Protein AF-A0A6D2IF17-F1 (afdb_monomer)

Organism: NCBI:txid1685480

Foldseek 3Di:
DKDQAPVRVLLVVLLVLLVVLFDWDWDDDDPFKIKIDGPDPPWPFIWIWGHDPPGRMIDTPDGDHDTPDDNVSRPPSVVSVALSNLVVVLCVVCVPPDDPDPPDDDDDDDDDDAFFKQKPPRGTNGDVQVDPALVSLLVVLVSSCVRDPAACSTEIETCPDPSNVVSCVVRHVNHHYHYDPVNVVVVVCVVVVVVPD

Secondary structure (DSSP, 8-state):
-EESSHHHHHHHHHHHHHHTT--EEEEEEETTEEEEEES-TT---EEEEEE-TTSS-EEEEEEE----S-TGGG--GGGG--HHHHHHHHHHHHTT------S------------EEEETTTEEEE---SS-SHHHHHHHHHHHHTTS---TT-EEEE---HHHHHHHHHH-SSSEEEE-HHHHHHHHHHHHHTT--

Solvent-accessible surface area (backbone atoms only — not comparable to full-atom values): 11448 Å² total; per-residue (Å²): 106,79,27,76,32,68,65,57,48,52,35,55,50,25,40,53,26,51,79,66,51,28,35,66,45,80,43,83,78,50,100,52,34,47,30,40,31,43,68,44,87,88,29,78,24,30,38,34,32,34,43,50,76,95,52,62,30,33,34,58,78,44,77,41,85,66,75,80,62,59,68,74,76,19,52,71,21,67,82,42,68,36,28,70,24,48,53,50,51,50,42,78,73,43,76,83,61,76,70,86,74,79,90,80,76,85,91,77,77,98,73,88,82,83,77,47,36,30,35,94,82,82,28,66,28,73,65,90,62,97,51,101,41,48,69,52,34,34,54,50,38,59,60,41,43,80,77,47,72,68,33,72,89,42,44,48,18,27,83,70,50,68,39,51,49,56,22,36,63,75,58,32,76,59,32,46,78,42,76,33,63,70,52,52,50,52,54,50,48,58,62,61,58,70,73,77,118

pLDDT: mean 74.12, std 18.83, range [26.17, 96.19]

Radius of gyration: 20.05 Å; Cα contacts (8 Å, |Δi|>4): 287; chains: 1; bounding box: 56×54×45 Å

InterPro domains:
  IPR004332 Transposase, MuDR, plant [PF03108] (3-59)

Sequence (197 aa):
MLFKHKQHFKTTLAIYALKNLFRFRYHKHAHNYTVARCISRKCDWRIMVKQVCESQTYEVKKAHLKHICEVDVRGSYTKHATSKAIAAMLRSKYESCVRPRSKDLPAVGLKNLQSRMQTNKGVHVSSEVDSENDESWLWFFEKLVDVISDGADFTLVSDMAPSIASAKEVHYLLTHHGSCLLHIQRHVNQKFTKRRQ

Structure (mmCIF, N/CA/C/O backbone):
data_AF-A0A6D2IF17-F1
#
_entry.id   AF-A0A6D2IF17-F1
#
loop_
_atom_site.group_PDB
_atom_site.id
_atom_site.type_symbol
_atom_site.label_atom_id
_atom_site.label_alt_id
_atom_site.label_comp_id
_atom_site.label_asym_id
_atom_site.label_entity_id
_atom_site.label_seq_id
_atom_site.pdbx_PDB_ins_code
_atom_site.Cartn_x
_atom_site.Cartn_y
_atom_site.Cartn_z
_atom_site.occupancy
_atom_site.B_iso_or_equiv
_atom_site.auth_seq_id
_atom_site.auth_comp_id
_atom_site.auth_asym_id
_atom_site.auth_atom_id
_atom_site.pdbx_PDB_model_num
ATOM 1 N N . MET A 1 1 ? -5.962 -4.655 20.325 1.00 86.94 1 MET A N 1
ATOM 2 C CA . MET A 1 1 ? -4.900 -4.120 19.435 1.00 86.94 1 MET A CA 1
ATOM 3 C C . MET A 1 1 ? -5.123 -2.626 19.232 1.00 86.94 1 MET A C 1
ATOM 5 O O . MET A 1 1 ? -6.253 -2.238 18.940 1.00 86.94 1 MET A O 1
ATOM 9 N N . LEU A 1 2 ? -4.074 -1.813 19.399 1.00 91.12 2 LEU A N 1
ATOM 10 C CA . LEU A 1 2 ? -4.112 -0.348 19.301 1.00 91.12 2 LEU A CA 1
ATOM 11 C C . LEU A 1 2 ? -3.239 0.151 18.144 1.00 91.12 2 LEU A C 1
ATOM 13 O O . LEU A 1 2 ? -2.170 -0.392 17.880 1.00 91.12 2 LEU A O 1
ATOM 17 N N . PHE A 1 3 ? -3.677 1.221 17.489 1.00 91.38 3 PHE A N 1
ATOM 18 C CA . PHE A 1 3 ? -2.950 1.909 16.429 1.00 91.38 3 PHE A CA 1
ATOM 19 C C . PHE A 1 3 ? -2.793 3.380 16.795 1.00 91.38 3 PHE A C 1
ATOM 21 O O . PHE A 1 3 ? -3.793 4.071 16.961 1.00 91.38 3 PHE A O 1
ATOM 28 N N . LYS A 1 4 ? -1.552 3.877 16.859 1.00 88.19 4 LYS A N 1
ATOM 29 C CA . LYS A 1 4 ? -1.255 5.271 17.244 1.00 88.19 4 LYS A CA 1
ATOM 30 C C . LYS A 1 4 ? -1.910 6.317 16.337 1.00 88.19 4 LYS A C 1
ATOM 32 O O . LYS A 1 4 ? -2.304 7.370 16.813 1.00 88.19 4 LYS A O 1
ATOM 37 N N . HIS A 1 5 ? -2.028 6.017 15.040 1.00 89.25 5 HIS A N 1
ATOM 38 C CA . HIS A 1 5 ? -2.612 6.922 14.051 1.00 89.25 5 HIS A CA 1
ATOM 39 C C . HIS A 1 5 ? -3.473 6.163 13.044 1.00 89.25 5 HIS A C 1
ATOM 41 O O . HIS A 1 5 ? -3.165 5.028 12.660 1.00 89.25 5 HIS A O 1
ATOM 47 N N . LYS A 1 6 ? -4.487 6.847 12.501 1.00 86.62 6 LYS A N 1
ATOM 48 C CA . LYS A 1 6 ? -5.346 6.330 11.421 1.00 86.62 6 LYS A CA 1
ATOM 49 C C . LYS A 1 6 ? -4.545 5.815 10.226 1.00 86.62 6 LYS A C 1
ATOM 51 O O . LYS A 1 6 ? -4.916 4.814 9.618 1.00 86.62 6 LYS A O 1
ATOM 56 N N . GLN A 1 7 ? -3.457 6.503 9.878 1.00 87.12 7 GLN A N 1
ATOM 57 C CA . GLN A 1 7 ? -2.624 6.124 8.740 1.00 87.12 7 GLN A CA 1
ATOM 58 C C . GLN A 1 7 ? -1.873 4.814 8.986 1.00 87.12 7 GLN A C 1
ATOM 60 O O . GLN A 1 7 ? -1.791 4.005 8.068 1.00 87.12 7 GLN A O 1
ATOM 65 N N 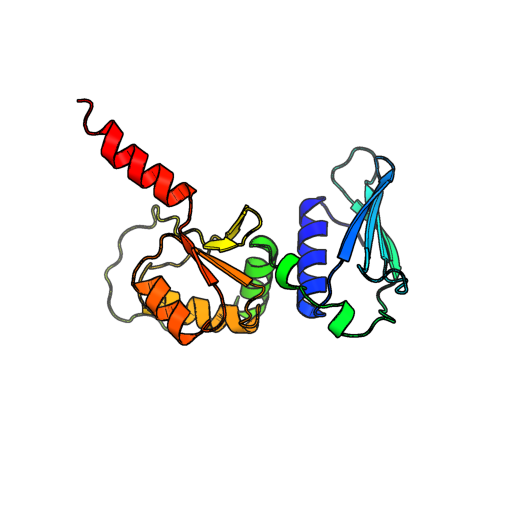. HIS A 1 8 ? -1.379 4.583 10.207 1.00 89.19 8 HIS A N 1
ATOM 66 C CA . HIS A 1 8 ? -0.722 3.326 10.566 1.00 89.19 8 HIS A CA 1
ATOM 67 C C . HIS A 1 8 ? -1.698 2.156 10.398 1.00 89.19 8 HIS A C 1
ATOM 69 O O . HIS A 1 8 ? -1.406 1.226 9.656 1.00 89.19 8 HIS A O 1
ATOM 75 N N . PHE A 1 9 ? -2.914 2.283 10.944 1.00 91.38 9 PHE A N 1
ATOM 76 C CA . PHE A 1 9 ? -3.987 1.304 10.742 1.00 91.38 9 PHE A CA 1
ATOM 77 C C . PHE A 1 9 ? -4.273 1.030 9.257 1.00 91.38 9 PHE A C 1
ATOM 79 O O . PHE A 1 9 ? -4.337 -0.125 8.840 1.00 91.38 9 PHE A O 1
ATOM 86 N N . LYS A 1 10 ? -4.420 2.084 8.443 1.00 91.44 10 LYS A N 1
ATOM 87 C CA . LYS A 1 10 ? -4.673 1.941 7.001 1.00 91.44 10 LYS A CA 1
ATOM 88 C C . LYS A 1 10 ? -3.545 1.201 6.283 1.00 91.44 10 LYS A C 1
ATOM 90 O O . LYS A 1 10 ? -3.831 0.312 5.488 1.00 91.44 10 LYS A O 1
ATOM 95 N N . THR A 1 11 ? -2.289 1.546 6.565 1.00 88.94 11 THR A N 1
ATOM 96 C CA . THR A 1 11 ? -1.123 0.893 5.957 1.00 88.94 11 THR A CA 1
ATOM 97 C C . THR A 1 11 ? -1.028 -0.572 6.386 1.00 88.94 11 THR A C 1
ATOM 99 O O . THR A 1 11 ? -0.898 -1.436 5.527 1.00 88.94 11 THR A O 1
ATOM 102 N N . THR A 1 12 ? -1.162 -0.878 7.682 1.00 91.88 12 THR A N 1
ATOM 103 C CA . THR A 1 12 ? -1.141 -2.262 8.185 1.00 91.88 12 THR A CA 1
ATOM 104 C C . THR A 1 12 ? -2.241 -3.102 7.545 1.00 91.88 12 THR A C 1
ATOM 106 O O . THR A 1 12 ? -1.996 -4.232 7.129 1.00 91.88 12 THR A O 1
ATOM 109 N N . LEU A 1 13 ? -3.447 -2.542 7.412 1.00 93.75 13 LEU A N 1
ATOM 110 C CA . LEU A 1 13 ? -4.558 -3.261 6.806 1.00 93.75 13 LEU A CA 1
ATOM 111 C C . LEU A 1 13 ? -4.365 -3.484 5.300 1.00 93.75 13 LEU A C 1
ATOM 113 O O . LEU A 1 13 ? -4.717 -4.545 4.792 1.00 93.75 13 LEU A O 1
ATOM 117 N N . ALA A 1 14 ? -3.784 -2.511 4.595 1.00 90.94 14 ALA A N 1
ATOM 118 C CA . ALA A 1 14 ? -3.415 -2.660 3.193 1.00 90.94 14 ALA A CA 1
ATOM 119 C C . ALA A 1 14 ? -2.373 -3.774 2.999 1.00 90.94 14 ALA A C 1
ATOM 121 O O . ALA A 1 14 ? -2.574 -4.638 2.154 1.00 90.94 14 ALA A O 1
ATOM 122 N N . ILE A 1 15 ? -1.321 -3.818 3.826 1.00 88.06 15 ILE A N 1
ATOM 123 C CA . ILE A 1 15 ? -0.310 -4.892 3.800 1.00 88.06 15 ILE A CA 1
ATOM 124 C C . ILE A 1 15 ? -0.960 -6.255 4.046 1.00 88.06 15 ILE A C 1
ATOM 126 O O . ILE A 1 15 ? -0.684 -7.208 3.324 1.00 88.06 15 ILE A O 1
ATOM 130 N N . TYR A 1 16 ? -1.841 -6.354 5.043 1.00 91.25 16 TYR A N 1
ATOM 131 C CA . TYR A 1 16 ? -2.561 -7.594 5.327 1.00 91.25 16 TYR A CA 1
ATOM 132 C C . TYR A 1 16 ? -3.392 -8.055 4.121 1.00 91.25 16 TYR A C 1
ATOM 134 O O . TYR A 1 16 ? -3.368 -9.233 3.773 1.00 91.25 16 TYR A O 1
ATOM 142 N N . ALA A 1 17 ? -4.079 -7.128 3.454 1.00 90.62 17 ALA A N 1
ATOM 143 C CA . ALA A 1 17 ? -4.879 -7.422 2.272 1.00 90.62 17 ALA A CA 1
ATOM 144 C C . ALA A 1 17 ? -4.036 -7.840 1.057 1.00 90.62 17 ALA A C 1
ATOM 146 O O . ALA A 1 17 ? -4.430 -8.759 0.347 1.00 90.62 17 ALA A O 1
ATOM 147 N N . LEU A 1 18 ? -2.863 -7.227 0.857 1.00 85.00 18 LEU A N 1
ATOM 148 C CA . LEU A 1 18 ? -1.898 -7.635 -0.170 1.00 85.00 18 LEU A CA 1
ATOM 149 C C . LEU A 1 18 ? -1.370 -9.050 0.099 1.00 85.00 18 LEU A C 1
ATOM 151 O O . LEU A 1 18 ? -1.440 -9.897 -0.779 1.00 85.00 18 LEU A O 1
ATOM 155 N N . LYS A 1 19 ? -0.937 -9.345 1.332 1.00 84.62 19 LYS A N 1
ATOM 156 C CA . LYS A 1 19 ? -0.412 -10.671 1.714 1.00 84.62 19 LYS A CA 1
ATOM 157 C C . LYS A 1 19 ? -1.430 -11.805 1.579 1.00 84.62 19 LYS A C 1
ATOM 159 O O . LYS A 1 19 ? -1.044 -12.946 1.377 1.00 84.62 19 LYS A O 1
ATOM 164 N N . ASN A 1 20 ? -2.716 -11.497 1.722 1.00 86.62 20 ASN A N 1
ATOM 165 C CA . ASN A 1 20 ? -3.804 -12.476 1.640 1.00 86.62 20 ASN A CA 1
ATOM 166 C C . ASN A 1 20 ? -4.614 -12.344 0.336 1.00 86.62 20 ASN A C 1
ATOM 168 O O . ASN A 1 20 ? -5.696 -12.929 0.224 1.00 86.62 20 ASN A O 1
ATOM 172 N N . LEU A 1 21 ? -4.097 -11.560 -0.620 1.00 85.50 21 LEU A N 1
ATOM 173 C CA . LEU A 1 21 ? -4.615 -11.381 -1.975 1.00 85.50 21 LEU A CA 1
ATOM 174 C C . LEU A 1 21 ? -6.122 -11.098 -1.996 1.00 85.50 21 LEU A C 1
ATOM 176 O O . LEU A 1 21 ? -6.898 -11.802 -2.640 1.00 85.50 21 LEU A O 1
ATOM 180 N N . PHE A 1 22 ? -6.561 -10.084 -1.245 1.00 88.44 22 PHE A N 1
ATOM 181 C CA . PHE A 1 22 ? -7.967 -9.692 -1.238 1.00 88.44 22 PHE A CA 1
ATOM 182 C C . PHE A 1 22 ? -8.207 -8.193 -1.249 1.00 88.44 22 PHE A C 1
ATOM 184 O O . PHE A 1 22 ? -7.388 -7.377 -0.827 1.00 88.44 22 PHE A O 1
ATOM 191 N N . ARG A 1 23 ? -9.410 -7.822 -1.691 1.00 88.31 23 ARG A N 1
ATOM 192 C CA . ARG A 1 23 ? -9.887 -6.442 -1.699 1.00 88.31 23 ARG A CA 1
ATOM 193 C C . ARG A 1 23 ? -10.941 -6.182 -0.622 1.00 88.31 23 ARG A C 1
ATOM 195 O O . ARG A 1 23 ? -11.829 -6.987 -0.348 1.00 88.31 23 ARG A O 1
ATOM 202 N N . PHE A 1 24 ? -10.887 -4.981 -0.055 1.00 92.50 24 PHE A N 1
ATOM 203 C CA . PHE A 1 24 ? -11.840 -4.484 0.933 1.00 92.50 24 PHE A CA 1
ATOM 204 C C . PHE A 1 24 ? -12.170 -3.015 0.651 1.00 92.50 24 PHE A C 1
ATOM 206 O O . PHE A 1 24 ? -11.479 -2.335 -0.112 1.00 92.50 24 PHE A O 1
ATOM 213 N N . ARG A 1 25 ? -13.239 -2.517 1.271 1.00 92.56 25 ARG A N 1
ATOM 214 C CA . ARG A 1 25 ? -13.639 -1.106 1.234 1.00 92.56 25 ARG A CA 1
ATOM 215 C C . ARG A 1 25 ? -13.913 -0.579 2.633 1.00 92.56 25 ARG A C 1
ATOM 217 O O . ARG A 1 25 ? -14.399 -1.312 3.496 1.00 92.56 25 ARG A O 1
ATOM 224 N N . TYR A 1 26 ? -13.623 0.702 2.832 1.00 92.88 26 TYR A N 1
ATOM 225 C CA . TYR A 1 26 ? -13.996 1.401 4.053 1.00 92.88 26 TYR A CA 1
ATOM 226 C C . TYR A 1 26 ? -15.447 1.878 3.973 1.00 92.88 26 TYR A C 1
ATOM 228 O O . TYR A 1 26 ? -15.875 2.427 2.962 1.00 92.88 26 TYR A O 1
ATOM 236 N N . HIS A 1 27 ? -16.172 1.698 5.069 1.00 87.81 27 HIS A N 1
ATOM 237 C CA . HIS A 1 27 ? -17.486 2.264 5.334 1.00 87.81 27 HIS A CA 1
ATOM 238 C C . HIS A 1 27 ? -17.376 3.174 6.555 1.00 87.81 27 HIS A C 1
ATOM 240 O O . HIS A 1 27 ? -16.791 2.788 7.575 1.00 87.81 27 HIS A O 1
ATOM 246 N N . LYS A 1 28 ? -17.942 4.378 6.457 1.00 76.88 28 LYS A N 1
ATOM 247 C CA . LYS A 1 28 ? -18.174 5.224 7.629 1.00 76.88 28 LYS A CA 1
ATOM 248 C C . LYS A 1 28 ? -19.438 4.717 8.312 1.00 76.88 28 LYS A C 1
ATOM 250 O O . LYS A 1 28 ? -20.460 4.572 7.655 1.00 76.88 28 LYS A O 1
ATOM 255 N N . HIS A 1 29 ? -19.340 4.401 9.599 1.00 72.19 29 HIS A N 1
ATOM 256 C CA . HIS A 1 29 ? -20.496 3.976 10.391 1.00 72.19 29 HIS A CA 1
ATOM 257 C C . HIS A 1 29 ? -20.971 5.110 11.305 1.00 72.19 29 HIS A C 1
ATOM 259 O O . HIS A 1 29 ? -22.147 5.432 11.319 1.00 72.19 29 HIS A O 1
ATOM 265 N N . ALA A 1 30 ? -20.040 5.736 12.030 1.00 78.56 30 ALA A N 1
ATOM 266 C CA . ALA A 1 30 ? -20.245 6.921 12.865 1.00 78.56 30 ALA A CA 1
ATOM 267 C C . ALA A 1 30 ? -18.934 7.732 12.916 1.00 78.56 30 ALA A C 1
ATOM 269 O O . ALA A 1 30 ? -17.901 7.244 12.447 1.00 78.56 30 ALA A O 1
ATOM 270 N N . HIS A 1 31 ? -18.954 8.952 13.467 1.00 75.75 31 HIS A N 1
ATOM 271 C CA . HIS A 1 31 ? -17.826 9.901 13.413 1.00 75.75 31 HIS A CA 1
ATOM 272 C C . HIS A 1 31 ? -16.501 9.337 13.969 1.00 75.75 31 HIS A C 1
ATOM 274 O O . HIS A 1 31 ? -15.436 9.638 13.436 1.00 75.75 31 HIS A O 1
ATOM 280 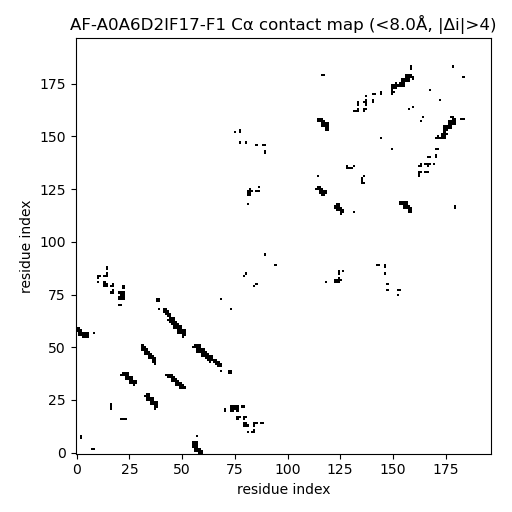N N . ASN A 1 32 ? -16.566 8.443 14.957 1.00 87.81 32 ASN A N 1
ATOM 281 C CA . ASN A 1 32 ? -15.423 7.792 15.601 1.00 87.81 32 ASN A CA 1
ATOM 282 C C . ASN A 1 32 ? -15.220 6.322 15.185 1.00 87.81 32 ASN A C 1
ATOM 284 O O . ASN A 1 32 ? -14.296 5.681 15.678 1.00 87.81 32 ASN A O 1
ATOM 288 N N . TYR A 1 33 ? -16.033 5.769 14.277 1.00 90.56 33 TYR A N 1
ATOM 289 C CA . TYR A 1 33 ? -15.896 4.381 13.822 1.00 90.56 33 TYR A CA 1
ATOM 290 C C . TYR A 1 33 ? -15.485 4.299 12.357 1.00 90.56 33 TYR A C 1
ATOM 292 O O . TYR A 1 33 ? -16.144 4.825 11.459 1.00 90.56 33 TYR A O 1
ATOM 300 N N . THR A 1 34 ? -14.425 3.537 12.098 1.00 91.88 34 THR A N 1
ATOM 301 C CA . THR A 1 34 ? -14.042 3.129 10.745 1.00 91.88 34 THR A CA 1
ATOM 302 C C . THR A 1 34 ? -14.247 1.628 10.606 1.00 91.88 34 THR A C 1
ATOM 304 O O . THR A 1 34 ? -13.751 0.842 11.412 1.00 91.88 34 THR A O 1
ATOM 307 N N . VAL A 1 35 ? -14.982 1.223 9.572 1.00 94.00 35 VAL A N 1
ATOM 308 C CA . VAL A 1 35 ? -15.256 -0.188 9.297 1.00 94.00 35 VAL A CA 1
ATOM 309 C C . VAL A 1 35 ? -14.645 -0.558 7.953 1.00 94.00 35 VAL A C 1
ATOM 311 O O . VAL A 1 35 ? -14.944 0.077 6.949 1.00 94.00 35 VAL A O 1
ATOM 314 N N . ALA A 1 36 ? -13.819 -1.595 7.911 1.00 95.56 36 ALA A N 1
ATOM 315 C CA . ALA A 1 36 ? -13.399 -2.243 6.675 1.00 95.56 36 ALA A CA 1
ATOM 316 C C . ALA A 1 36 ? -14.253 -3.495 6.451 1.00 95.56 36 ALA A C 1
ATOM 318 O O . ALA A 1 36 ? -14.479 -4.255 7.391 1.00 95.56 36 ALA A O 1
ATOM 319 N N . ARG A 1 37 ? -14.746 -3.699 5.226 1.00 94.94 37 ARG A N 1
ATOM 320 C CA . ARG A 1 37 ? -15.519 -4.886 4.819 1.00 94.94 37 ARG A CA 1
ATOM 321 C C . ARG A 1 37 ? -14.988 -5.446 3.510 1.00 94.94 37 ARG A C 1
ATOM 323 O O . ARG A 1 37 ? -14.536 -4.667 2.665 1.00 94.94 37 ARG A O 1
ATOM 330 N N . CYS A 1 38 ? -15.109 -6.759 3.325 1.00 93.38 38 CYS A N 1
ATOM 331 C CA . CYS A 1 38 ? -14.853 -7.395 2.036 1.00 93.38 38 CYS A CA 1
ATOM 332 C C . CYS A 1 38 ? -15.710 -6.742 0.938 1.00 93.38 38 CYS A C 1
ATOM 334 O O . CYS A 1 38 ? -16.763 -6.146 1.202 1.00 93.38 38 CYS A O 1
ATOM 336 N N . ILE A 1 39 ? -15.233 -6.805 -0.305 1.00 91.00 39 ILE A N 1
ATOM 337 C CA . ILE A 1 39 ? -16.007 -6.323 -1.449 1.00 91.00 39 ILE A CA 1
ATOM 338 C C . ILE A 1 39 ? -17.207 -7.232 -1.755 1.00 91.00 39 ILE A C 1
ATOM 340 O O . ILE A 1 39 ? -18.260 -6.722 -2.143 1.00 91.00 39 ILE A O 1
ATOM 344 N N . SER A 1 40 ? -17.075 -8.543 -1.518 1.00 90.50 40 SER A N 1
ATOM 345 C CA . SER A 1 40 ? -18.163 -9.509 -1.672 1.00 90.50 40 SER A CA 1
ATOM 346 C C . SER A 1 40 ? -19.256 -9.256 -0.640 1.00 90.50 40 SER A C 1
ATOM 348 O O . SER A 1 40 ? -18.995 -9.236 0.561 1.00 90.50 40 SER A O 1
ATOM 350 N N . ARG A 1 41 ? -20.502 -9.106 -1.102 1.00 88.00 41 ARG A N 1
ATOM 351 C CA . ARG A 1 41 ? -21.669 -8.938 -0.218 1.00 88.00 41 ARG A CA 1
ATOM 352 C C . ARG A 1 41 ? -22.000 -10.205 0.569 1.00 88.00 41 ARG A C 1
ATOM 354 O O . ARG A 1 41 ? -22.593 -10.102 1.633 1.00 88.00 41 ARG A O 1
ATOM 361 N N . LYS A 1 42 ? -21.607 -11.369 0.045 1.00 89.88 42 LYS A N 1
ATOM 362 C CA . LYS A 1 42 ? -21.803 -12.670 0.690 1.00 89.88 42 LYS A CA 1
ATOM 363 C C . LYS A 1 42 ? -20.708 -12.991 1.709 1.00 89.88 42 LYS A C 1
ATOM 365 O O . LYS A 1 42 ? -20.786 -14.030 2.335 1.00 89.88 42 LYS A O 1
ATOM 370 N N . CYS A 1 43 ? -19.685 -12.144 1.858 1.00 92.25 43 CYS A N 1
ATOM 371 C CA . CYS A 1 43 ? -18.597 -12.360 2.807 1.00 92.25 43 CYS A CA 1
ATOM 372 C C . CYS A 1 43 ? -18.774 -11.482 4.048 1.00 92.25 43 CYS A C 1
ATOM 374 O O . CYS A 1 43 ? -18.977 -10.271 3.950 1.00 92.25 43 CYS A O 1
ATOM 376 N N . ASP A 1 44 ? -18.644 -12.093 5.220 1.00 93.44 44 ASP A N 1
ATOM 377 C CA . ASP A 1 44 ? -18.792 -11.454 6.526 1.00 93.44 44 ASP A CA 1
ATOM 378 C C . ASP A 1 44 ? -17.474 -10.884 7.087 1.00 93.44 44 ASP A C 1
ATOM 380 O O . ASP A 1 44 ? -17.478 -10.273 8.161 1.00 93.44 44 ASP A O 1
ATOM 384 N N . TRP A 1 45 ? -16.363 -11.019 6.349 1.00 95.38 45 TRP A N 1
ATOM 385 C CA . TRP A 1 45 ? -15.072 -10.445 6.726 1.00 95.38 45 TRP A CA 1
ATOM 386 C C . TRP A 1 45 ? -15.213 -8.947 7.006 1.00 95.38 45 TRP A C 1
ATOM 388 O O . TRP A 1 45 ? -15.705 -8.159 6.178 1.00 95.38 45 TRP A O 1
ATOM 398 N N . ARG A 1 46 ? -14.780 -8.542 8.201 1.00 95.31 46 ARG A N 1
ATOM 399 C CA . ARG A 1 46 ? -14.987 -7.192 8.721 1.00 95.31 46 ARG A CA 1
ATOM 400 C C . ARG A 1 46 ? -13.980 -6.856 9.805 1.00 95.31 46 ARG A C 1
ATOM 402 O O . ARG A 1 46 ? -13.810 -7.609 10.756 1.00 95.31 46 ARG A O 1
ATOM 409 N N . ILE A 1 47 ? -13.439 -5.646 9.752 1.00 96.19 47 ILE A N 1
ATOM 410 C CA . ILE A 1 47 ? -12.697 -5.051 10.866 1.00 96.19 47 ILE A CA 1
ATOM 411 C C . ILE A 1 47 ? -13.372 -3.742 11.257 1.00 96.19 47 ILE A C 1
ATOM 413 O O . ILE A 1 47 ? -13.642 -2.891 10.411 1.00 96.19 47 ILE A O 1
ATOM 417 N N . MET A 1 48 ? -13.662 -3.581 12.543 1.00 94.81 48 MET A N 1
ATOM 418 C CA . MET A 1 48 ? -14.192 -2.359 13.129 1.00 94.81 48 MET A CA 1
ATOM 419 C C . MET A 1 48 ? -13.152 -1.773 14.073 1.00 94.81 48 MET A C 1
ATOM 421 O O . MET A 1 48 ? -12.763 -2.416 15.049 1.00 94.81 48 MET A O 1
ATOM 425 N N . VAL A 1 49 ? -12.760 -0.533 13.801 1.00 94.56 49 VAL A N 1
ATOM 426 C CA . VAL A 1 49 ? -11.927 0.260 14.701 1.00 94.56 49 VAL A CA 1
ATOM 427 C C . VAL A 1 49 ? -12.693 1.473 15.208 1.00 94.56 49 VAL A C 1
ATOM 429 O O . VAL A 1 49 ? -13.447 2.097 14.455 1.00 94.56 49 VAL A O 1
ATOM 432 N N . LYS A 1 50 ? -12.480 1.802 16.479 1.00 92.75 50 LYS A N 1
ATOM 433 C CA . LYS A 1 50 ? -13.006 2.992 17.144 1.00 92.75 50 LYS A CA 1
ATOM 434 C C . LYS A 1 50 ? -11.849 3.936 17.462 1.00 92.75 50 LYS A C 1
ATOM 436 O O . LYS A 1 50 ? -10.831 3.488 17.979 1.00 92.75 50 LYS A O 1
ATOM 441 N N . GLN A 1 51 ? -12.000 5.219 17.171 1.00 92.44 51 GLN A N 1
ATOM 442 C CA . GLN A 1 51 ? -11.103 6.252 17.673 1.00 92.44 51 GLN A CA 1
ATOM 443 C C . GLN A 1 51 ? -11.297 6.387 19.188 1.00 92.44 51 GLN A C 1
ATOM 445 O O . GLN A 1 51 ? -12.429 6.475 19.675 1.00 92.44 51 GLN A O 1
ATOM 450 N N . VAL A 1 52 ? -10.198 6.328 19.933 1.00 91.06 52 VAL A N 1
ATOM 451 C CA . VAL A 1 52 ? -10.208 6.417 21.393 1.00 91.06 52 VAL A CA 1
ATOM 452 C C . VAL A 1 52 ? -10.283 7.891 21.773 1.00 91.06 52 VAL A C 1
ATOM 454 O O . VAL A 1 52 ? -9.312 8.625 21.583 1.00 91.06 52 VAL A O 1
ATOM 457 N N . CYS A 1 53 ? -11.434 8.318 22.296 1.00 84.19 53 CYS A N 1
ATOM 458 C CA . CYS A 1 53 ? -11.716 9.720 22.624 1.00 84.19 53 CYS A CA 1
ATOM 459 C C . CYS A 1 53 ? -11.430 10.649 21.422 1.00 84.19 53 CYS A C 1
ATOM 461 O O . CYS A 1 53 ? -11.556 10.236 20.268 1.00 84.19 53 CYS A O 1
ATOM 463 N N . GLU A 1 54 ? -11.014 11.887 21.681 1.00 76.50 54 GLU A N 1
ATOM 464 C CA . GLU A 1 54 ? -10.545 12.835 20.659 1.00 76.50 54 GLU A CA 1
ATOM 465 C C . GLU A 1 54 ? -9.063 12.634 20.286 1.00 76.50 54 GLU A C 1
ATOM 467 O O . GLU A 1 54 ? -8.478 13.418 19.542 1.00 76.50 5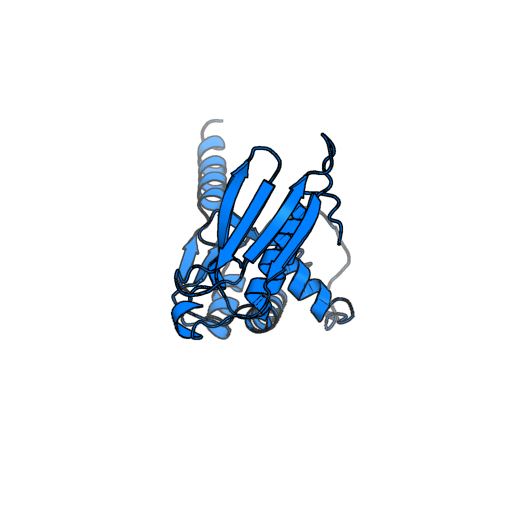4 GLU A O 1
ATOM 472 N N . SER A 1 55 ? -8.430 11.560 20.770 1.00 82.88 55 SER A N 1
ATOM 473 C CA . SER A 1 55 ? -7.028 11.270 20.458 1.00 82.88 55 SER A CA 1
ATOM 474 C C . SER A 1 55 ? -6.854 10.753 19.025 1.00 82.88 55 SER A C 1
ATOM 476 O O . SER A 1 55 ? -7.804 10.334 18.365 1.00 82.88 55 SER A O 1
ATOM 478 N N . GLN A 1 56 ? -5.615 10.698 18.534 1.00 84.31 56 GLN A N 1
ATOM 479 C CA . GLN A 1 56 ? -5.314 10.104 17.223 1.00 84.31 56 GLN A CA 1
ATOM 480 C C . GLN A 1 56 ? -5.287 8.563 17.225 1.00 84.31 56 GLN A C 1
ATOM 482 O O . GLN A 1 56 ? -5.083 7.958 16.167 1.00 84.31 56 GLN A O 1
ATOM 487 N N . THR A 1 57 ? -5.516 7.933 18.381 1.00 91.81 57 THR A N 1
ATOM 488 C CA . THR A 1 57 ? -5.388 6.488 18.585 1.00 91.81 57 THR A CA 1
ATOM 489 C C . THR A 1 57 ? -6.656 5.744 18.170 1.00 91.81 57 THR A C 1
ATOM 491 O O . THR A 1 57 ? -7.773 6.188 18.425 1.00 91.81 57 THR A O 1
ATOM 494 N N . TYR A 1 58 ? -6.489 4.578 17.548 1.00 92.25 58 TYR A N 1
ATOM 495 C CA . TYR A 1 58 ? -7.570 3.711 17.086 1.00 92.25 58 TYR A CA 1
ATOM 496 C C . TYR A 1 58 ? -7.466 2.330 17.732 1.00 92.25 58 TYR A C 1
ATOM 498 O O . TYR A 1 58 ? -6.417 1.692 17.697 1.00 92.25 58 TYR A O 1
ATOM 506 N N . GLU A 1 59 ? -8.574 1.840 18.272 1.00 94.50 59 GLU A N 1
ATOM 507 C CA . GLU A 1 59 ? -8.692 0.534 18.913 1.00 94.50 59 GLU A CA 1
ATOM 508 C C . GLU A 1 59 ? -9.547 -0.406 18.061 1.00 94.50 59 GLU A C 1
ATOM 510 O O . GLU A 1 59 ? -10.638 -0.043 17.615 1.00 94.50 59 GLU A O 1
ATOM 515 N N . VAL A 1 60 ? -9.072 -1.634 17.847 1.00 95.06 60 VAL A N 1
ATOM 516 C CA . VAL A 1 60 ? -9.863 -2.683 17.187 1.00 95.06 60 VAL A CA 1
ATOM 517 C C . VAL A 1 60 ? -10.933 -3.194 18.148 1.00 95.06 60 VAL A C 1
ATOM 519 O O . VAL A 1 60 ? -10.603 -3.791 19.166 1.00 95.06 60 VAL A O 1
ATOM 522 N N . LYS A 1 61 ? -12.208 -2.997 17.798 1.00 94.50 61 LYS A N 1
ATOM 523 C CA . LYS A 1 61 ? -13.365 -3.470 18.578 1.00 94.50 61 LYS A CA 1
ATOM 524 C C . LYS A 1 61 ? -13.910 -4.810 18.100 1.00 94.50 61 LYS A C 1
ATOM 526 O O . LYS A 1 61 ? -14.409 -5.586 18.903 1.00 94.50 61 LYS A O 1
ATOM 531 N N . LYS A 1 62 ? -13.842 -5.083 16.795 1.00 94.00 62 LYS A N 1
ATOM 532 C CA . LYS A 1 62 ? -14.330 -6.339 16.207 1.00 94.00 62 LYS A CA 1
ATOM 533 C C . LYS A 1 62 ? -13.504 -6.710 14.983 1.00 94.00 62 LYS A C 1
ATOM 535 O O . LYS A 1 62 ? -13.236 -5.838 14.156 1.00 94.00 62 LYS A O 1
ATOM 540 N N . ALA A 1 63 ? -13.132 -7.982 14.857 1.00 95.62 63 ALA A N 1
ATOM 541 C CA . ALA A 1 63 ? -12.363 -8.499 13.728 1.00 95.62 63 ALA A CA 1
ATOM 542 C C . ALA A 1 63 ? -12.857 -9.897 13.322 1.00 95.62 63 ALA A C 1
ATOM 544 O O . ALA A 1 63 ? -12.679 -10.863 14.055 1.00 95.62 63 ALA A O 1
ATOM 545 N N . HIS A 1 64 ? -13.485 -9.991 12.153 1.00 95.38 64 HIS A N 1
ATOM 546 C CA . HIS A 1 64 ? -13.809 -11.237 11.461 1.00 95.38 64 HIS A CA 1
ATOM 547 C C . HIS A 1 64 ? -12.809 -11.377 10.316 1.00 95.38 64 HIS A C 1
ATOM 549 O O . HIS A 1 64 ? -12.906 -10.644 9.332 1.00 95.38 64 HIS A O 1
ATOM 555 N N . LEU A 1 65 ? -11.816 -12.253 10.487 1.00 93.25 65 LEU A N 1
ATOM 556 C CA . LEU A 1 65 ? -10.678 -12.377 9.567 1.00 93.25 65 LEU A CA 1
ATOM 557 C C . LEU A 1 65 ? -10.824 -13.513 8.548 1.00 93.25 65 LEU A C 1
ATOM 559 O O . LEU A 1 65 ? -10.055 -13.571 7.593 1.00 93.25 65 LEU A O 1
ATOM 563 N N . LYS A 1 66 ? -11.804 -14.404 8.727 1.00 92.25 66 LYS A N 1
ATOM 564 C CA . LYS A 1 66 ? -12.065 -15.498 7.788 1.00 92.25 66 LYS A CA 1
ATOM 565 C C . LYS A 1 66 ? -12.843 -14.973 6.581 1.00 92.25 66 LYS A C 1
ATOM 567 O O . LYS A 1 66 ? -13.778 -14.192 6.734 1.00 92.25 66 LYS A O 1
ATOM 572 N N . HIS A 1 67 ? -12.440 -15.403 5.390 1.00 92.00 67 HIS A N 1
ATOM 573 C CA . HIS A 1 67 ? -13.189 -15.180 4.159 1.00 92.00 67 HIS A CA 1
ATOM 574 C C . HIS A 1 67 ? -13.975 -16.440 3.803 1.00 92.00 67 HIS A C 1
ATOM 576 O O . HIS A 1 67 ? -13.451 -17.542 3.916 1.00 92.00 67 HIS A O 1
ATOM 582 N N . ILE A 1 68 ? -15.204 -16.253 3.325 1.00 91.56 68 ILE A N 1
ATOM 583 C CA . ILE A 1 68 ? -16.042 -17.316 2.742 1.00 91.56 68 ILE A CA 1
ATOM 584 C C . ILE A 1 68 ? -16.255 -17.126 1.234 1.00 91.56 68 ILE A C 1
ATOM 586 O O . ILE A 1 68 ? -16.997 -17.868 0.606 1.00 91.56 68 ILE A O 1
ATOM 590 N N . CYS A 1 69 ? -15.639 -16.095 0.651 1.00 88.94 69 CYS A N 1
ATOM 591 C CA . CYS A 1 69 ? -15.686 -15.828 -0.781 1.00 88.94 69 CYS A CA 1
ATOM 592 C C . CYS A 1 69 ? -14.464 -16.408 -1.501 1.00 88.94 69 CYS A C 1
ATOM 594 O O . CYS A 1 69 ? -13.351 -16.390 -0.969 1.00 88.94 69 CYS A O 1
ATOM 596 N N . GLU A 1 70 ? -14.677 -16.830 -2.744 1.00 79.56 70 GLU A N 1
ATOM 597 C CA . GLU A 1 70 ? -13.640 -17.356 -3.634 1.00 79.56 70 GLU A CA 1
ATOM 598 C C . GLU A 1 70 ? -12.541 -16.332 -3.948 1.00 79.56 70 GLU A C 1
ATOM 600 O O . GLU A 1 70 ? -12.706 -15.123 -3.750 1.00 79.56 70 GLU A O 1
ATOM 605 N N . VAL A 1 71 ? -11.389 -16.831 -4.412 1.00 70.25 71 VAL A N 1
ATOM 606 C CA . VAL A 1 71 ? -10.224 -16.015 -4.804 1.00 70.25 71 VAL A CA 1
ATOM 607 C C . VAL A 1 71 ? -10.594 -15.013 -5.901 1.00 70.25 71 VAL A C 1
ATOM 609 O O . VAL A 1 71 ? -10.202 -13.852 -5.822 1.00 70.25 71 VAL A O 1
ATOM 612 N N . ASP A 1 72 ? -11.431 -15.402 -6.857 1.00 65.50 72 ASP A N 1
ATOM 613 C CA . ASP A 1 72 ? -11.745 -14.559 -8.016 1.00 65.50 72 ASP A CA 1
ATOM 614 C C . ASP A 1 72 ? -12.543 -13.310 -7.619 1.00 65.50 72 ASP A C 1
ATOM 616 O O . ASP A 1 72 ? -12.274 -12.197 -8.075 1.00 65.50 72 ASP A O 1
ATOM 620 N N . VAL A 1 73 ? -13.448 -13.444 -6.641 1.00 66.25 73 VAL A N 1
ATOM 621 C CA . VAL 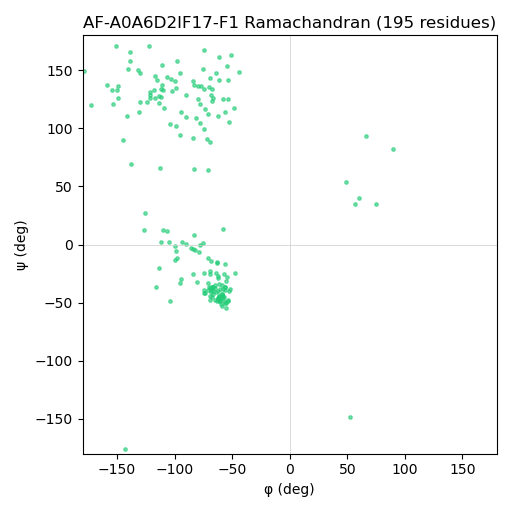A 1 73 ? -14.170 -12.303 -6.047 1.00 66.25 73 VAL A CA 1
ATOM 622 C C . VAL A 1 73 ? -13.233 -11.408 -5.221 1.00 66.25 73 VAL A C 1
ATOM 624 O O . VAL A 1 73 ? -13.516 -10.226 -4.996 1.00 66.25 73 VAL A O 1
ATOM 627 N N . ARG A 1 74 ? -12.105 -11.958 -4.757 1.00 66.19 74 ARG A N 1
ATOM 628 C CA . ARG A 1 74 ? -11.042 -11.235 -4.046 1.00 66.19 74 ARG A CA 1
ATOM 629 C C . ARG A 1 74 ? -10.069 -10.512 -4.991 1.00 66.19 74 ARG A C 1
ATOM 631 O O . ARG A 1 74 ? -9.245 -9.746 -4.486 1.00 66.19 74 ARG A O 1
ATOM 638 N N . GLY A 1 75 ? -10.216 -10.677 -6.311 1.00 66.69 75 GLY A N 1
ATOM 639 C CA . GLY A 1 75 ? -9.401 -10.046 -7.351 1.00 66.69 75 GLY A CA 1
ATOM 640 C C . GLY A 1 75 ? -9.248 -8.520 -7.232 1.00 66.69 75 GLY A C 1
ATOM 641 O O . GLY A 1 75 ? -9.985 -7.820 -6.523 1.00 66.69 75 GLY A O 1
ATOM 642 N N . SER A 1 76 ? -8.247 -7.981 -7.934 1.00 74.56 76 SER A N 1
ATOM 643 C CA . SER A 1 76 ? -7.814 -6.575 -7.841 1.00 74.56 76 SER A CA 1
ATOM 644 C C . SER A 1 76 ? -7.331 -6.146 -6.443 1.00 74.56 76 SER A C 1
ATOM 646 O O . SER A 1 76 ? -7.632 -5.033 -5.981 1.00 74.56 76 SER A O 1
ATOM 648 N N . TYR A 1 77 ? -6.590 -7.013 -5.744 1.00 76.69 77 TYR A N 1
ATOM 649 C CA . TYR A 1 77 ? -5.929 -6.686 -4.468 1.00 76.69 77 TYR A CA 1
ATOM 650 C C . TYR A 1 77 ? -4.854 -5.598 -4.630 1.00 76.69 77 TYR A C 1
ATOM 652 O O . TYR A 1 77 ? -4.611 -4.825 -3.700 1.00 76.69 77 TYR A O 1
ATOM 660 N N . THR A 1 78 ? -4.306 -5.460 -5.840 1.00 72.69 78 THR A N 1
ATOM 661 C CA . THR A 1 78 ? -3.429 -4.374 -6.315 1.00 72.69 78 THR A CA 1
ATOM 662 C C . THR A 1 78 ? -3.967 -2.977 -5.977 1.00 72.69 78 THR A C 1
ATOM 664 O O . THR A 1 78 ? -3.201 -2.041 -5.763 1.00 72.69 78 THR A O 1
ATOM 667 N N . LYS A 1 79 ? -5.283 -2.808 -5.778 1.00 80.50 79 LYS A N 1
ATOM 668 C CA . LYS A 1 79 ? -5.885 -1.540 -5.313 1.00 80.50 79 LYS A CA 1
ATOM 669 C C . LYS A 1 79 ? -5.445 -1.100 -3.914 1.00 80.50 79 LYS A C 1
ATOM 671 O O . LYS A 1 79 ? -5.656 0.064 -3.568 1.00 80.50 79 LYS A O 1
ATOM 676 N N . HIS A 1 80 ? -4.860 -1.997 -3.123 1.00 83.12 80 HIS A N 1
ATOM 677 C CA . HIS A 1 80 ? -4.279 -1.706 -1.811 1.00 83.12 80 HIS A CA 1
ATOM 678 C C . HIS A 1 80 ? -2.758 -1.542 -1.845 1.00 83.12 80 HIS A C 1
ATOM 680 O O . HIS A 1 80 ? -2.173 -1.22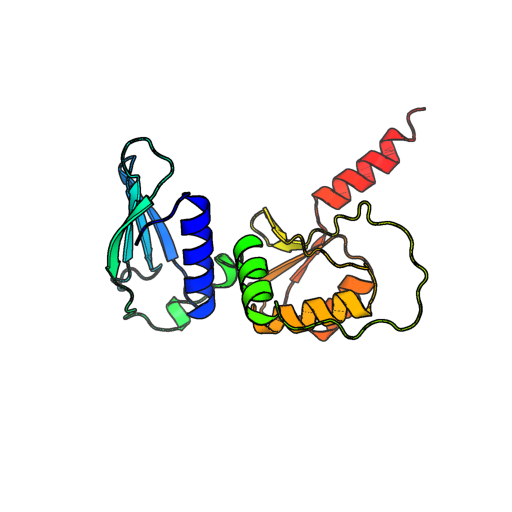6 -0.808 1.00 83.12 80 HIS A O 1
ATOM 686 N N . ALA A 1 81 ? -2.125 -1.697 -3.014 1.00 79.25 81 ALA A N 1
ATOM 687 C CA . ALA A 1 81 ? -0.693 -1.520 -3.249 1.00 79.25 81 ALA A CA 1
ATOM 688 C C . ALA A 1 81 ? -0.291 -0.039 -3.169 1.00 79.25 81 ALA A C 1
ATOM 690 O O . ALA A 1 81 ? 0.105 0.607 -4.139 1.00 79.25 81 ALA A O 1
ATOM 691 N N . THR A 1 82 ? -0.456 0.539 -1.981 1.00 76.69 82 THR A N 1
ATOM 692 C CA . THR A 1 82 ? 0.017 1.885 -1.680 1.00 76.69 82 THR A CA 1
ATOM 693 C C . THR A 1 82 ? 1.526 1.859 -1.487 1.00 76.69 82 THR A C 1
ATOM 695 O O . THR A 1 82 ? 2.071 0.891 -0.973 1.00 76.69 82 THR A O 1
ATOM 698 N N . SER A 1 83 ? 2.206 2.955 -1.782 1.00 70.06 83 SER A N 1
ATOM 699 C CA . SER A 1 83 ? 3.645 3.087 -1.613 1.00 70.06 83 SER A CA 1
ATOM 700 C C . SER A 1 83 ? 4.125 2.821 -0.206 1.00 70.06 83 SER A C 1
ATOM 702 O O . SER A 1 83 ? 5.143 2.174 -0.019 1.00 70.06 83 SER A O 1
ATOM 704 N N . LYS A 1 84 ? 3.367 3.271 0.795 1.00 72.69 84 LYS A N 1
ATOM 705 C CA . LYS A 1 84 ? 3.661 2.979 2.198 1.00 72.69 84 LYS A CA 1
ATOM 706 C C . LYS A 1 84 ? 3.529 1.489 2.505 1.00 72.69 84 LYS A C 1
ATOM 708 O O . LYS A 1 84 ? 4.318 0.985 3.295 1.00 72.69 84 LYS A O 1
ATOM 713 N N . ALA A 1 85 ? 2.555 0.804 1.904 1.00 77.75 85 ALA A N 1
ATOM 714 C CA . ALA A 1 85 ? 2.398 -0.639 2.058 1.00 77.75 85 ALA A CA 1
ATOM 715 C C . ALA A 1 85 ? 3.535 -1.394 1.356 1.00 77.75 85 ALA A C 1
ATOM 717 O O . ALA A 1 85 ? 4.182 -2.215 1.993 1.00 77.75 85 ALA A O 1
ATOM 718 N N . ILE A 1 86 ? 3.841 -1.043 0.104 1.00 79.88 86 ILE A N 1
ATOM 719 C CA . ILE A 1 86 ? 4.937 -1.628 -0.682 1.00 79.88 86 ILE A CA 1
ATOM 720 C C . ILE A 1 86 ? 6.278 -1.416 0.021 1.00 79.88 86 ILE A C 1
ATOM 722 O O . ILE A 1 86 ? 6.977 -2.379 0.302 1.00 79.88 86 ILE A O 1
ATOM 726 N N . ALA A 1 87 ? 6.611 -0.177 0.390 1.00 72.12 87 ALA A N 1
ATOM 727 C CA . ALA A 1 87 ? 7.862 0.141 1.074 1.00 72.12 87 ALA A CA 1
ATOM 728 C C . ALA A 1 87 ? 7.982 -0.583 2.421 1.00 72.12 87 ALA A C 1
ATOM 730 O O . ALA A 1 87 ? 9.058 -1.038 2.786 1.00 72.12 87 ALA A O 1
ATOM 731 N N . ALA A 1 88 ? 6.886 -0.717 3.174 1.00 75.31 88 ALA A N 1
ATOM 732 C CA . ALA A 1 88 ? 6.893 -1.495 4.410 1.00 75.31 88 ALA A CA 1
ATOM 733 C C . ALA A 1 88 ? 7.087 -3.001 4.159 1.00 75.31 88 ALA A C 1
ATOM 735 O O . ALA A 1 88 ? 7.772 -3.649 4.944 1.00 75.31 88 ALA A O 1
ATOM 736 N N . MET A 1 89 ? 6.518 -3.551 3.082 1.00 76.62 89 MET A N 1
ATOM 737 C CA . MET A 1 89 ? 6.721 -4.950 2.693 1.00 76.62 89 MET A CA 1
ATOM 738 C C . MET A 1 89 ? 8.158 -5.210 2.236 1.00 76.62 89 MET A C 1
ATOM 740 O O . MET A 1 89 ? 8.758 -6.174 2.700 1.00 76.62 89 MET A O 1
ATOM 744 N N . LEU A 1 90 ? 8.718 -4.331 1.400 1.00 77.19 90 LEU A N 1
ATOM 745 C CA . LEU A 1 90 ? 10.108 -4.408 0.949 1.00 77.19 90 LEU A CA 1
ATOM 746 C C . LEU A 1 90 ? 11.079 -4.298 2.125 1.00 77.19 90 LEU A C 1
ATOM 748 O O . LEU A 1 90 ? 11.938 -5.159 2.271 1.00 77.19 90 LEU A O 1
ATOM 752 N N . ARG A 1 91 ? 10.898 -3.315 3.018 1.00 76.19 91 ARG A N 1
ATOM 753 C CA . ARG A 1 91 ? 11.711 -3.211 4.242 1.00 76.19 91 ARG A CA 1
ATOM 754 C C . ARG A 1 91 ? 11.639 -4.491 5.059 1.00 76.19 91 ARG A C 1
ATOM 756 O O . ARG A 1 91 ? 12.656 -5.130 5.249 1.00 76.19 91 ARG A O 1
ATOM 763 N N . SER A 1 92 ? 10.436 -4.952 5.401 1.00 74.75 92 SER A N 1
ATOM 764 C CA . SER A 1 92 ? 10.262 -6.181 6.184 1.00 74.75 92 SER A CA 1
ATOM 765 C C . SER A 1 92 ? 10.894 -7.428 5.552 1.00 74.75 92 SER A C 1
ATOM 767 O O . SER A 1 92 ? 11.152 -8.378 6.286 1.00 74.75 92 SER A O 1
ATOM 769 N N . LYS A 1 93 ? 11.071 -7.471 4.225 1.00 73.88 93 LYS A N 1
ATOM 770 C CA . LYS A 1 93 ? 11.642 -8.623 3.513 1.00 73.88 93 LYS A CA 1
ATOM 771 C C . LYS A 1 93 ? 13.154 -8.498 3.290 1.00 73.88 93 LYS A C 1
ATOM 773 O O . LYS A 1 93 ? 13.828 -9.520 3.260 1.00 73.88 93 LYS A O 1
ATOM 778 N N . TYR A 1 94 ? 13.680 -7.279 3.160 1.00 73.56 94 TYR A N 1
ATOM 779 C CA . TYR A 1 94 ? 15.064 -7.028 2.740 1.00 73.56 94 TYR A CA 1
ATOM 780 C C . TYR A 1 94 ? 15.867 -6.128 3.695 1.00 73.56 94 TYR A C 1
ATOM 782 O O . TYR A 1 94 ? 16.960 -5.710 3.334 1.00 73.56 94 TYR A O 1
ATOM 790 N N . GLU A 1 95 ? 15.384 -5.851 4.914 1.00 62.12 95 GLU A N 1
ATOM 791 C CA . GLU A 1 95 ? 16.080 -5.020 5.922 1.00 62.12 95 GLU A CA 1
ATOM 792 C C . GLU A 1 95 ? 17.507 -5.514 6.234 1.00 62.12 95 GLU A C 1
ATOM 794 O O . GLU A 1 95 ? 18.375 -4.718 6.577 1.00 62.12 95 GLU A O 1
ATOM 799 N N . SER A 1 96 ? 17.764 -6.819 6.082 1.00 55.41 96 SER A N 1
ATOM 800 C CA . SER A 1 96 ? 19.069 -7.458 6.301 1.00 55.41 96 SER A CA 1
ATOM 801 C C . SER A 1 96 ? 19.880 -7.707 5.022 1.00 55.41 96 SER A C 1
ATOM 803 O O . SER A 1 96 ? 21.020 -8.166 5.102 1.00 55.41 96 SER A O 1
ATOM 805 N N . CYS A 1 97 ? 19.321 -7.449 3.836 1.00 50.81 97 CYS A N 1
ATOM 806 C CA . CYS A 1 97 ? 20.016 -7.659 2.568 1.00 50.81 97 CYS A CA 1
ATOM 807 C C . CYS A 1 97 ? 20.885 -6.439 2.250 1.00 50.81 97 CYS A C 1
ATOM 809 O O . CYS A 1 97 ? 20.444 -5.482 1.617 1.00 50.81 97 CYS A O 1
ATOM 811 N N . VAL A 1 98 ? 22.147 -6.488 2.677 1.00 50.03 98 VAL A N 1
ATOM 812 C CA . VAL A 1 98 ? 23.192 -5.605 2.151 1.00 50.03 98 VAL A CA 1
ATOM 813 C C . VAL A 1 98 ? 23.276 -5.827 0.637 1.00 50.03 98 VAL A C 1
ATOM 815 O O . VAL A 1 98 ? 23.430 -6.962 0.184 1.00 50.03 98 VAL A O 1
ATOM 818 N N . ARG A 1 99 ? 23.145 -4.742 -0.135 1.00 52.03 99 ARG A N 1
ATOM 819 C CA . ARG A 1 99 ? 23.353 -4.699 -1.593 1.00 52.03 99 ARG A CA 1
ATOM 820 C C . ARG A 1 99 ? 24.623 -5.466 -1.998 1.00 52.03 99 ARG A C 1
ATOM 822 O O . ARG A 1 99 ? 25.618 -5.378 -1.272 1.00 52.03 99 ARG A O 1
ATOM 829 N N . PRO A 1 100 ? 24.692 -6.082 -3.188 1.00 40.38 100 PRO A N 1
ATOM 830 C CA . PRO A 1 100 ? 25.981 -6.230 -3.851 1.00 40.38 100 PRO A CA 1
ATOM 831 C C . PRO A 1 100 ? 26.574 -4.820 -4.003 1.00 40.38 100 PRO A C 1
ATOM 833 O O . PRO A 1 100 ? 25.982 -3.955 -4.646 1.00 40.38 100 PRO A O 1
ATOM 836 N N . ARG A 1 101 ? 27.683 -4.524 -3.316 1.00 41.22 101 ARG A N 1
ATOM 837 C CA . ARG A 1 101 ? 28.384 -3.250 -3.511 1.00 41.22 101 ARG A CA 1
ATOM 838 C C . ARG A 1 101 ? 28.982 -3.242 -4.912 1.00 41.22 101 ARG A C 1
ATOM 840 O O . ARG A 1 101 ? 29.808 -4.097 -5.224 1.00 41.22 101 ARG A O 1
ATOM 847 N N . SER A 1 102 ? 28.616 -2.220 -5.677 1.00 36.59 102 SER A N 1
ATOM 848 C CA . SER A 1 102 ? 29.432 -1.652 -6.747 1.00 36.59 102 SER A CA 1
ATOM 849 C C . SER A 1 102 ? 30.842 -1.407 -6.201 1.00 36.59 102 SER A C 1
ATOM 851 O O . SER A 1 102 ? 31.005 -0.699 -5.205 1.00 36.59 102 SER A O 1
ATOM 853 N N . LYS A 1 103 ? 31.850 -2.079 -6.763 1.00 35.84 103 LYS A N 1
ATOM 854 C CA . LYS A 1 103 ? 33.227 -1.983 -6.263 1.00 35.84 103 LYS A CA 1
ATOM 855 C C . LYS A 1 103 ? 33.967 -0.725 -6.705 1.00 35.84 103 LYS A C 1
ATOM 857 O O . LYS A 1 103 ? 35.009 -0.474 -6.124 1.00 35.84 103 LYS A O 1
ATOM 862 N N . ASP A 1 104 ? 33.426 0.115 -7.585 1.00 38.81 104 ASP A N 1
ATOM 863 C CA . ASP A 1 104 ? 34.147 1.304 -8.049 1.00 38.81 104 ASP A CA 1
ATOM 864 C C . ASP A 1 104 ? 33.204 2.485 -8.301 1.00 38.81 104 ASP A C 1
ATOM 866 O O . ASP A 1 104 ? 32.732 2.670 -9.417 1.00 38.81 104 ASP A O 1
ATOM 870 N N . LEU A 1 105 ? 32.943 3.333 -7.300 1.00 35.34 105 LEU A N 1
ATOM 871 C CA . LEU A 1 105 ? 32.587 4.728 -7.589 1.00 35.34 105 LEU A CA 1
ATOM 872 C C . LEU A 1 105 ? 32.929 5.666 -6.417 1.00 35.34 105 LEU A C 1
ATOM 874 O O . LEU A 1 105 ? 32.635 5.347 -5.261 1.00 35.34 105 LEU A O 1
ATOM 878 N N . PRO A 1 106 ? 33.578 6.812 -6.696 1.00 31.98 106 PRO A N 1
ATOM 879 C CA . PRO A 1 106 ? 34.104 7.706 -5.677 1.00 31.98 106 PRO A CA 1
ATOM 880 C C . PRO A 1 106 ? 32.991 8.411 -4.900 1.00 31.98 106 PRO A C 1
ATOM 882 O O . PRO A 1 106 ? 31.957 8.810 -5.433 1.00 31.98 106 PRO A O 1
ATOM 885 N N . ALA A 1 107 ? 33.252 8.578 -3.608 1.00 35.09 107 ALA A N 1
ATOM 886 C CA . ALA A 1 107 ? 32.384 9.228 -2.648 1.00 35.09 107 ALA A CA 1
ATOM 887 C C . ALA A 1 107 ? 32.145 10.704 -2.990 1.00 35.09 107 ALA A C 1
ATOM 889 O O . ALA A 1 107 ? 33.043 11.504 -2.766 1.00 35.09 107 ALA A O 1
ATOM 890 N N . VAL A 1 108 ? 30.929 11.083 -3.406 1.00 28.08 108 VAL A N 1
ATOM 891 C CA . VAL A 1 108 ? 30.373 12.429 -3.166 1.00 28.08 108 VAL A CA 1
ATOM 892 C C . VAL A 1 108 ? 28.837 12.382 -3.131 1.00 28.08 108 VAL A C 1
ATOM 894 O O . VAL A 1 108 ? 28.190 12.083 -4.126 1.00 28.08 108 VAL A O 1
ATOM 897 N N . GLY A 1 109 ? 28.262 12.798 -1.998 1.00 26.34 109 GLY A N 1
ATOM 898 C CA . GLY A 1 109 ? 27.094 13.687 -1.998 1.00 26.34 109 GLY A CA 1
ATOM 899 C C . GLY A 1 109 ? 25.697 13.069 -2.026 1.00 26.34 109 GLY A C 1
ATOM 900 O O . GLY A 1 109 ? 25.001 13.131 -3.034 1.00 26.34 109 GLY A O 1
ATOM 901 N N . LEU A 1 110 ? 25.203 12.664 -0.852 1.00 31.03 110 LEU A N 1
ATOM 902 C CA . LEU A 1 110 ? 23.772 12.716 -0.540 1.00 31.03 110 LEU A CA 1
ATOM 903 C C . LEU A 1 110 ? 23.253 14.138 -0.797 1.00 31.03 110 LEU A C 1
ATOM 905 O O . LEU A 1 110 ? 23.533 15.034 0.002 1.00 31.03 110 LEU A O 1
ATOM 909 N N . LYS A 1 111 ? 22.506 14.342 -1.887 1.00 26.17 111 LYS A N 1
ATOM 910 C CA . LYS A 1 111 ? 21.463 15.372 -2.015 1.00 26.17 111 LYS A CA 1
ATOM 911 C C . LYS A 1 111 ? 20.691 15.212 -3.326 1.00 26.17 111 LYS A C 1
ATOM 913 O O . LYS A 1 111 ? 21.224 15.420 -4.405 1.00 26.17 111 LYS A O 1
ATOM 918 N N . ASN A 1 112 ? 19.388 14.994 -3.152 1.00 34.38 112 ASN A N 1
ATOM 919 C CA . ASN A 1 112 ? 18.307 15.291 -4.091 1.00 34.38 112 ASN A CA 1
ATOM 920 C C . ASN A 1 112 ? 18.274 14.497 -5.402 1.00 34.38 112 ASN A C 1
ATOM 922 O O . ASN A 1 112 ? 18.736 14.982 -6.427 1.00 34.38 112 ASN A O 1
ATOM 926 N N . LEU A 1 113 ? 17.526 13.392 -5.406 1.00 27.58 113 LEU A N 1
ATOM 927 C CA . LEU A 1 113 ? 16.806 12.956 -6.602 1.00 27.58 113 LEU A CA 1
ATOM 928 C C . LEU A 1 113 ? 15.524 12.216 -6.182 1.00 27.58 113 LEU A C 1
ATOM 930 O O . LEU A 1 113 ? 15.532 11.367 -5.297 1.00 27.58 113 LEU A O 1
ATOM 934 N N . GLN A 1 114 ? 14.382 12.669 -6.707 1.00 35.06 114 GLN A N 1
ATOM 935 C CA . GLN A 1 114 ? 13.039 12.166 -6.398 1.00 35.06 114 GLN A CA 1
ATOM 936 C C . GLN A 1 114 ? 12.462 11.472 -7.640 1.00 35.06 114 GLN A C 1
ATOM 938 O O . GLN A 1 114 ? 11.464 11.950 -8.186 1.00 35.06 114 GLN A O 1
ATOM 943 N N . SER A 1 115 ? 13.036 10.359 -8.090 1.00 36.72 115 SER A N 1
ATOM 944 C CA . SER A 1 115 ? 12.375 9.486 -9.071 1.00 36.72 115 SER A CA 1
ATOM 945 C C . SER A 1 115 ? 11.215 8.753 -8.389 1.00 36.72 115 SER A C 1
ATOM 947 O O . SER A 1 115 ? 11.336 7.730 -7.721 1.00 36.72 115 SER A O 1
ATOM 949 N N . ARG A 1 116 ? 10.034 9.373 -8.458 1.00 47.84 116 ARG A N 1
ATOM 950 C CA . ARG A 1 116 ? 8.816 8.902 -7.785 1.00 47.84 116 ARG A CA 1
ATOM 951 C C . ARG A 1 116 ? 7.989 8.043 -8.726 1.00 47.84 116 ARG A C 1
ATOM 953 O O . ARG A 1 116 ? 7.384 8.591 -9.651 1.00 47.84 116 ARG A O 1
ATOM 960 N N . MET A 1 117 ? 7.854 6.751 -8.433 1.00 44.34 117 MET A N 1
ATOM 961 C CA . MET A 1 117 ? 6.851 5.932 -9.112 1.00 44.34 117 MET A CA 1
ATOM 962 C C . MET A 1 117 ? 5.465 6.272 -8.556 1.00 44.34 117 MET A C 1
ATOM 964 O O . MET A 1 117 ? 5.288 6.399 -7.343 1.00 44.34 117 MET A O 1
ATOM 968 N N . GLN A 1 118 ? 4.475 6.463 -9.421 1.00 48.16 118 GLN A N 1
ATOM 969 C CA . GLN A 1 118 ? 3.081 6.655 -9.039 1.00 48.16 118 GLN A CA 1
ATOM 970 C C . GLN A 1 118 ? 2.260 5.433 -9.464 1.00 48.16 118 GLN A C 1
ATOM 972 O O . GLN A 1 118 ? 2.456 4.899 -10.545 1.00 48.16 118 GLN A O 1
ATOM 977 N N . THR A 1 119 ? 1.351 4.942 -8.626 1.00 43.38 119 THR A N 1
ATOM 978 C CA . THR A 1 119 ? 0.303 4.015 -9.100 1.00 43.38 119 THR A CA 1
ATOM 979 C C . THR A 1 119 ? -0.974 4.808 -9.357 1.00 43.38 119 THR A C 1
ATOM 981 O O . THR A 1 119 ? -1.136 5.905 -8.806 1.00 43.38 119 THR A O 1
ATOM 984 N N . ASN A 1 120 ? -1.877 4.270 -10.188 1.00 36.69 120 ASN A N 1
ATOM 985 C CA . ASN A 1 120 ? -3.060 4.922 -10.791 1.00 36.69 120 ASN A CA 1
ATOM 986 C C . ASN A 1 120 ? -4.107 5.528 -9.813 1.00 36.69 120 ASN A C 1
ATOM 988 O O . ASN A 1 120 ? -5.225 5.866 -10.194 1.00 36.69 120 ASN A O 1
ATOM 992 N N . LYS A 1 121 ? -3.771 5.680 -8.527 1.00 34.03 121 LYS A N 1
ATOM 993 C CA . LYS A 1 121 ? -4.533 6.424 -7.513 1.00 34.03 121 LYS A CA 1
ATOM 994 C C . LYS A 1 121 ? -3.721 7.507 -6.782 1.00 34.03 121 LYS A C 1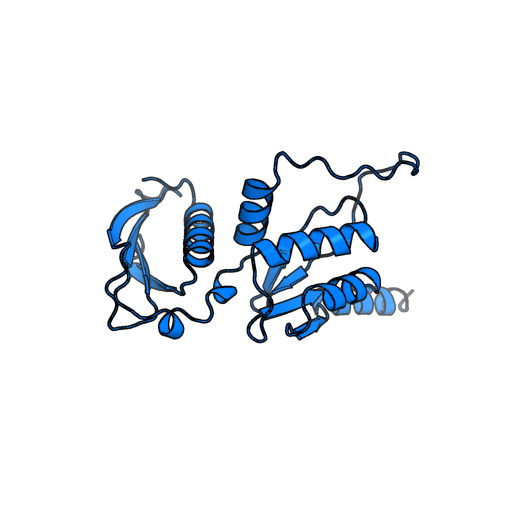
ATOM 996 O O . LYS A 1 121 ? -4.039 7.830 -5.640 1.00 34.03 121 LYS A O 1
ATOM 1001 N N . GLY A 1 122 ? -2.687 8.069 -7.413 1.00 31.03 122 GLY A N 1
ATOM 1002 C CA . GLY A 1 122 ? -1.882 9.157 -6.830 1.00 31.03 122 GLY A CA 1
ATOM 1003 C C . GLY A 1 122 ? -0.924 8.681 -5.735 1.00 31.03 122 GLY A C 1
ATOM 1004 O O . GLY A 1 122 ? -0.714 9.349 -4.724 1.00 31.03 122 GLY A O 1
ATOM 1005 N N . VAL A 1 123 ? -0.380 7.476 -5.891 1.00 37.81 123 VAL A N 1
ATOM 1006 C CA . VAL A 1 123 ? 0.407 6.807 -4.853 1.00 37.81 123 VAL A CA 1
ATOM 1007 C C . VAL A 1 123 ? 1.899 6.995 -5.108 1.00 37.81 123 VAL A C 1
ATOM 1009 O O . VAL A 1 123 ? 2.457 6.277 -5.916 1.00 37.81 123 VAL A O 1
ATOM 1012 N N . HIS A 1 124 ? 2.561 7.899 -4.389 1.00 36.00 124 HIS A N 1
ATOM 1013 C CA . HIS A 1 124 ? 4.011 8.123 -4.499 1.00 36.00 124 HIS A CA 1
ATOM 1014 C C . HIS A 1 124 ? 4.839 7.015 -3.837 1.00 36.00 124 HIS A C 1
ATOM 1016 O O . HIS A 1 124 ? 5.006 7.045 -2.615 1.00 36.00 124 HIS A O 1
ATOM 1022 N N . VAL A 1 125 ? 5.366 6.058 -4.602 1.00 38.44 125 VAL A N 1
ATOM 1023 C CA . VAL A 1 125 ? 6.456 5.168 -4.173 1.00 38.44 125 VAL A CA 1
ATOM 1024 C C . VAL A 1 125 ? 7.748 5.966 -4.286 1.00 38.44 125 VAL A C 1
ATOM 1026 O O . VAL A 1 125 ? 8.212 6.272 -5.379 1.00 38.44 125 VAL A O 1
ATOM 1029 N N . SER A 1 126 ? 8.263 6.388 -3.133 1.00 39.78 126 SER A N 1
ATOM 1030 C CA . SER A 1 126 ? 9.615 6.920 -3.006 1.00 39.78 126 SER A CA 1
ATOM 1031 C C . SER A 1 126 ? 10.474 5.740 -2.578 1.00 39.78 126 SER A C 1
ATOM 1033 O O . SER A 1 126 ? 10.479 5.392 -1.398 1.00 39.78 126 SER A O 1
ATOM 1035 N N . SER A 1 127 ? 11.094 5.053 -3.528 1.00 45.19 127 SER A N 1
ATOM 1036 C CA . SER A 1 127 ? 12.256 4.232 -3.212 1.00 45.19 127 SER A CA 1
ATOM 1037 C C . SER A 1 127 ? 13.431 5.193 -3.073 1.00 45.19 127 SER A C 1
ATOM 1039 O O . SER A 1 127 ? 13.710 5.969 -3.981 1.00 45.19 127 SER A O 1
ATOM 1041 N N . GLU A 1 128 ? 14.074 5.207 -1.910 1.00 44.56 128 GLU A N 1
ATOM 1042 C CA . GLU A 1 128 ? 15.420 5.767 -1.790 1.00 44.56 128 GLU A CA 1
ATOM 1043 C C . GLU A 1 128 ? 16.342 4.808 -2.546 1.00 44.56 128 GLU A C 1
ATOM 1045 O O . GLU A 1 128 ? 16.797 3.801 -2.011 1.00 44.56 128 GLU A O 1
ATOM 1050 N N . VAL A 1 129 ? 16.491 5.042 -3.848 1.00 51.25 129 VAL A N 1
ATOM 1051 C CA . VAL A 1 129 ? 17.440 4.310 -4.679 1.00 51.25 129 VAL A CA 1
ATOM 1052 C C . VAL A 1 129 ? 18.750 5.089 -4.620 1.00 51.25 129 VAL A C 1
ATOM 1054 O O . VAL A 1 129 ? 18.817 6.194 -5.148 1.00 51.25 129 VAL A O 1
ATOM 1057 N N . ASP A 1 130 ? 19.774 4.550 -3.946 1.00 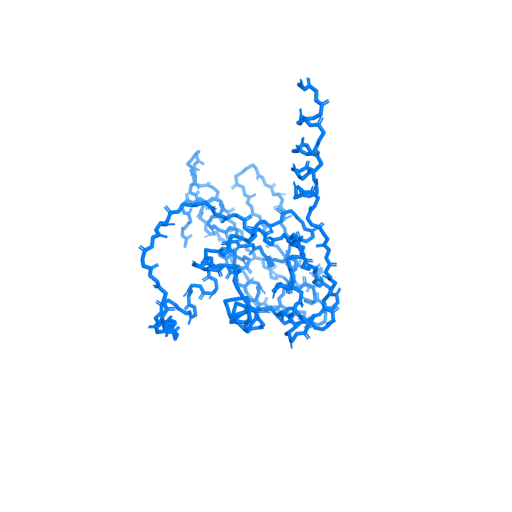49.81 130 ASP A N 1
ATOM 1058 C CA . ASP A 1 130 ? 21.067 5.254 -3.782 1.00 49.81 130 ASP A CA 1
ATOM 1059 C C . ASP A 1 130 ? 21.741 5.669 -5.112 1.00 49.81 130 ASP A C 1
ATOM 1061 O O . ASP A 1 130 ? 22.616 6.530 -5.096 1.00 49.81 130 ASP A O 1
ATOM 1065 N N . SER A 1 131 ? 21.336 5.102 -6.258 1.00 63.03 131 SER A N 1
ATOM 1066 C CA . SER A 1 131 ? 21.751 5.551 -7.594 1.00 63.03 131 SER A CA 1
ATOM 1067 C C . SER A 1 131 ? 20.675 5.281 -8.656 1.00 63.03 131 SER A C 1
ATOM 1069 O O . SER A 1 131 ? 20.153 4.175 -8.749 1.00 63.03 131 SER A O 1
ATOM 1071 N N . GLU A 1 132 ? 20.356 6.263 -9.503 1.00 70.38 132 GLU A N 1
ATOM 1072 C CA . GLU A 1 132 ? 19.405 6.102 -10.621 1.00 70.38 132 GLU A CA 1
ATOM 1073 C C . GLU A 1 132 ? 20.088 5.488 -11.859 1.00 70.38 132 GLU A C 1
ATOM 1075 O O . GLU A 1 132 ? 20.229 6.132 -12.896 1.00 70.38 132 GLU A O 1
ATOM 1080 N N . ASN A 1 133 ? 20.545 4.238 -11.747 1.00 77.25 133 ASN A N 1
ATOM 1081 C CA . ASN A 1 133 ? 21.196 3.493 -12.832 1.00 77.25 133 ASN A CA 1
ATOM 1082 C C . ASN A 1 133 ? 20.464 2.175 -13.146 1.00 77.25 133 ASN A C 1
ATOM 1084 O O . ASN A 1 133 ? 19.555 1.775 -12.417 1.00 77.25 133 ASN A O 1
ATOM 1088 N N . ASP A 1 134 ? 20.856 1.516 -14.239 1.00 79.25 134 ASP A N 1
ATOM 1089 C CA . ASP A 1 134 ? 20.209 0.289 -14.725 1.00 79.25 134 ASP A CA 1
ATOM 1090 C C . ASP A 1 134 ? 20.196 -0.827 -13.672 1.00 79.25 134 ASP A C 1
ATOM 1092 O O . ASP A 1 134 ? 19.156 -1.435 -13.438 1.00 79.25 134 ASP A O 1
ATOM 1096 N N . GLU A 1 135 ? 21.319 -1.058 -12.988 1.00 79.56 135 GLU A N 1
ATOM 1097 C CA . GLU A 1 135 ? 21.461 -2.109 -11.971 1.00 79.56 135 GLU A CA 1
ATOM 1098 C C . GLU A 1 135 ? 20.519 -1.886 -10.780 1.00 79.56 135 GLU A C 1
ATOM 1100 O O . GLU A 1 135 ? 19.813 -2.798 -10.344 1.00 79.56 135 GLU A O 1
ATOM 1105 N N . SER A 1 136 ? 20.462 -0.653 -10.279 1.00 76.25 136 SER A N 1
ATOM 1106 C CA . SER A 1 136 ? 19.605 -0.274 -9.162 1.00 76.25 136 SER A CA 1
ATOM 1107 C C . SER A 1 136 ? 18.120 -0.411 -9.498 1.00 76.25 136 SER A C 1
ATOM 1109 O O . SER A 1 136 ? 17.344 -0.884 -8.663 1.00 76.25 136 SER A O 1
ATOM 1111 N N . TRP A 1 137 ? 17.707 -0.023 -10.710 1.00 81.75 137 TRP A N 1
ATOM 1112 C CA . TRP A 1 137 ? 16.326 -0.211 -11.150 1.00 81.75 137 TRP A CA 1
ATOM 1113 C C . TRP A 1 137 ? 16.012 -1.686 -11.374 1.00 81.75 137 TRP A C 1
ATOM 1115 O O . TRP A 1 137 ? 14.990 -2.152 -10.877 1.00 81.75 137 TRP A O 1
ATOM 1125 N N . LEU A 1 138 ? 16.897 -2.440 -12.028 1.00 82.69 138 LEU A N 1
ATOM 1126 C CA . LEU A 1 138 ? 16.722 -3.874 -12.248 1.00 82.69 138 LEU A CA 1
ATOM 1127 C C . LEU A 1 138 ? 16.509 -4.616 -10.923 1.00 82.69 138 LEU A C 1
ATOM 1129 O O . LEU A 1 138 ? 15.499 -5.295 -10.752 1.00 82.69 138 LEU A O 1
ATOM 1133 N N . TRP A 1 139 ? 17.382 -4.381 -9.940 1.00 82.81 139 TRP A N 1
ATOM 1134 C CA . TRP A 1 139 ? 17.242 -4.940 -8.595 1.00 82.81 139 TRP A CA 1
ATOM 1135 C C . TRP A 1 139 ? 15.929 -4.524 -7.922 1.00 82.81 139 TRP A C 1
ATOM 1137 O O . TRP A 1 139 ? 15.240 -5.345 -7.314 1.00 82.81 139 TRP A O 1
ATOM 1147 N N . PHE A 1 140 ? 15.551 -3.246 -8.021 1.00 80.56 140 PHE A N 1
ATOM 1148 C CA . PHE A 1 140 ? 14.312 -2.761 -7.417 1.00 80.56 140 PHE A CA 1
ATOM 1149 C C . PHE A 1 140 ? 13.089 -3.474 -8.003 1.00 80.56 140 PHE A C 1
ATOM 1151 O O . PHE A 1 140 ? 12.209 -3.908 -7.258 1.00 80.56 140 PHE A O 1
ATOM 1158 N N . PHE A 1 141 ? 13.038 -3.610 -9.326 1.00 81.81 141 PHE A N 1
ATOM 1159 C CA . PHE A 1 141 ? 11.952 -4.275 -10.030 1.00 81.81 141 PHE A CA 1
ATOM 1160 C C . PHE A 1 141 ? 11.898 -5.773 -9.730 1.00 81.81 141 PHE A C 1
ATOM 1162 O O . PHE A 1 141 ? 10.808 -6.282 -9.462 1.00 81.81 141 PHE A O 1
ATOM 1169 N N . GLU A 1 142 ? 13.050 -6.441 -9.653 1.00 81.69 142 GLU A N 1
ATOM 1170 C CA . GLU A 1 142 ? 13.174 -7.824 -9.187 1.00 81.69 142 GLU A CA 1
ATOM 1171 C C . GLU A 1 142 ? 12.526 -7.995 -7.801 1.00 81.69 142 GLU A C 1
ATOM 1173 O O . GLU A 1 142 ? 11.694 -8.878 -7.592 1.00 81.69 142 GLU A O 1
ATOM 1178 N N . LYS A 1 143 ? 12.831 -7.099 -6.851 1.00 79.25 143 LYS A N 1
ATOM 1179 C CA . LYS A 1 143 ? 12.256 -7.164 -5.495 1.00 79.25 143 LYS A CA 1
ATOM 1180 C C . LYS A 1 143 ? 10.801 -6.715 -5.441 1.00 79.25 143 LYS A C 1
ATOM 1182 O O . LYS A 1 143 ? 10.070 -7.108 -4.532 1.00 79.25 143 LYS A O 1
ATOM 1187 N N . LEU A 1 144 ? 10.354 -5.894 -6.387 1.00 80.12 144 LEU A N 1
ATOM 1188 C CA . LEU A 1 144 ? 8.964 -5.468 -6.460 1.00 80.12 144 LEU A CA 1
ATOM 1189 C C . LEU A 1 144 ? 8.055 -6.619 -6.908 1.00 80.12 144 LEU A C 1
ATOM 1191 O O . LEU A 1 144 ? 6.972 -6.752 -6.343 1.00 80.12 144 LEU A O 1
ATOM 1195 N N . VAL A 1 145 ? 8.488 -7.455 -7.864 1.00 82.62 145 VAL A N 1
ATOM 1196 C CA . VAL A 1 145 ? 7.733 -8.643 -8.338 1.00 82.62 145 VAL A CA 1
ATOM 1197 C C . VAL A 1 145 ? 7.391 -9.595 -7.189 1.00 82.62 145 VAL A C 1
ATOM 1199 O O . VAL A 1 145 ? 6.288 -10.133 -7.111 1.00 82.62 145 VAL A O 1
ATOM 1202 N N . ASP A 1 146 ? 8.304 -9.721 -6.231 1.00 76.94 146 ASP A N 1
ATOM 1203 C CA . ASP A 1 146 ? 8.134 -10.513 -5.012 1.00 76.94 146 ASP A CA 1
ATOM 1204 C C . ASP A 1 146 ? 7.001 -10.025 -4.085 1.00 76.94 146 ASP A C 1
ATOM 1206 O O . ASP A 1 146 ? 6.608 -10.728 -3.148 1.00 76.94 146 ASP A O 1
ATOM 1210 N N . VAL A 1 147 ? 6.509 -8.801 -4.294 1.00 74.69 147 VAL A N 1
ATOM 1211 C CA . VAL A 1 147 ? 5.480 -8.140 -3.478 1.00 74.69 147 VAL A CA 1
ATOM 1212 C C . VAL A 1 147 ? 4.208 -7.873 -4.283 1.00 74.69 147 VAL A C 1
ATOM 1214 O O . VAL A 1 147 ? 3.103 -7.958 -3.740 1.00 74.69 147 VAL A O 1
ATOM 1217 N N . ILE A 1 148 ? 4.356 -7.530 -5.560 1.00 77.31 148 ILE A N 1
ATOM 1218 C CA . ILE A 1 148 ? 3.277 -7.263 -6.504 1.00 77.31 148 ILE A CA 1
ATOM 1219 C C . ILE A 1 148 ? 3.568 -8.065 -7.760 1.00 77.31 148 ILE A C 1
ATOM 1221 O O . ILE A 1 148 ? 4.517 -7.782 -8.473 1.00 77.31 148 ILE A O 1
ATOM 1225 N N . SER A 1 149 ? 2.722 -9.043 -8.047 1.00 80.69 149 SER A N 1
ATOM 1226 C CA . SER A 1 149 ? 2.808 -9.793 -9.295 1.00 80.69 149 SER A CA 1
ATOM 1227 C C . SER A 1 149 ? 2.552 -8.889 -10.502 1.00 80.69 149 SER A C 1
ATOM 1229 O O . SER A 1 149 ? 1.751 -7.953 -10.419 1.00 80.69 149 SER A O 1
ATOM 1231 N N . ASP A 1 150 ? 3.201 -9.192 -11.625 1.00 79.94 150 ASP A N 1
ATOM 1232 C CA . ASP A 1 150 ? 2.895 -8.539 -12.895 1.00 79.94 150 ASP A CA 1
ATOM 1233 C C . ASP A 1 150 ? 1.444 -8.823 -13.312 1.00 79.94 150 ASP A C 1
ATOM 1235 O O . ASP A 1 150 ? 0.913 -9.916 -13.097 1.00 79.94 150 ASP A O 1
ATOM 1239 N N . GLY A 1 151 ? 0.784 -7.822 -13.886 1.00 77.31 151 GLY A N 1
ATOM 1240 C CA . GLY A 1 151 ? -0.619 -7.918 -14.254 1.00 77.31 151 GLY A CA 1
ATOM 1241 C C . GLY A 1 151 ? -1.143 -6.654 -14.921 1.00 77.31 151 GLY A C 1
ATOM 1242 O O . GLY A 1 151 ? -0.732 -5.536 -14.617 1.00 77.31 151 GLY A O 1
ATOM 1243 N N . ALA A 1 152 ? -2.112 -6.831 -15.819 1.00 74.00 152 ALA A N 1
ATOM 1244 C CA . ALA A 1 152 ? -2.727 -5.730 -16.560 1.00 74.00 152 ALA A CA 1
ATOM 1245 C C . ALA A 1 152 ? -3.586 -4.793 -15.681 1.00 74.00 152 ALA A C 1
ATOM 1247 O O . ALA A 1 152 ? -3.951 -3.697 -16.105 1.00 74.00 152 ALA A O 1
ATOM 1248 N N . ASP A 1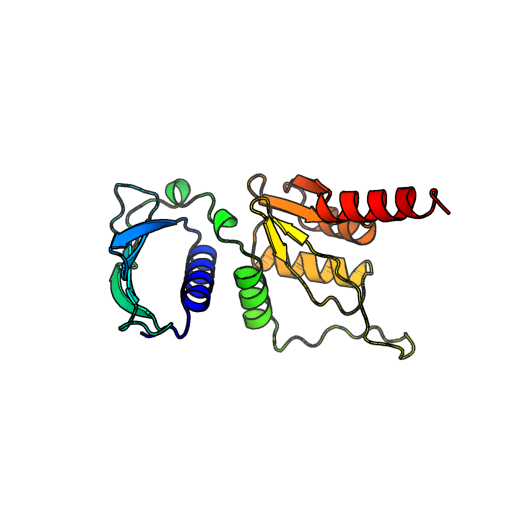 153 ? -3.931 -5.201 -14.455 1.00 67.81 153 ASP A N 1
ATOM 1249 C CA . ASP A 1 153 ? -4.685 -4.386 -13.495 1.00 67.81 153 ASP A CA 1
ATOM 1250 C C . ASP A 1 153 ? -3.791 -3.454 -12.655 1.00 67.81 153 ASP A C 1
ATOM 1252 O O . ASP A 1 153 ? -4.295 -2.648 -11.861 1.00 67.81 153 ASP A O 1
ATOM 1256 N N . PHE A 1 154 ? -2.474 -3.536 -12.853 1.00 73.31 154 PHE A N 1
ATOM 1257 C CA . PHE A 1 154 ? -1.475 -2.652 -12.280 1.00 73.31 154 PHE A CA 1
ATOM 1258 C C . PHE A 1 154 ? -0.983 -1.648 -13.332 1.00 73.31 154 PHE A C 1
ATOM 1260 O O . PHE A 1 154 ? -0.852 -1.934 -14.520 1.00 73.31 154 PHE A O 1
ATOM 1267 N N . THR A 1 155 ? -0.737 -0.415 -12.892 1.00 74.50 155 THR A N 1
ATOM 1268 C CA . THR A 1 155 ? -0.156 0.626 -13.742 1.00 74.50 155 THR A CA 1
ATOM 1269 C C . THR A 1 155 ? 1.004 1.249 -13.008 1.00 74.50 155 THR A C 1
ATOM 1271 O O . THR A 1 155 ? 0.839 1.803 -11.914 1.00 74.50 155 THR A O 1
ATOM 1274 N N . LEU A 1 156 ? 2.154 1.179 -13.654 1.00 75.81 156 LEU A N 1
ATOM 1275 C CA . LEU A 1 156 ? 3.374 1.817 -13.232 1.00 75.81 156 LEU A CA 1
ATOM 1276 C C . LEU A 1 156 ? 3.430 3.205 -13.844 1.00 75.81 156 LEU A C 1
ATOM 1278 O O . LEU A 1 156 ? 3.248 3.353 -15.045 1.00 75.81 156 LEU A O 1
ATOM 1282 N N . VAL A 1 157 ? 3.669 4.234 -13.045 1.00 75.81 157 VAL A N 1
ATOM 1283 C CA . VAL A 1 157 ? 3.843 5.595 -13.553 1.00 75.81 157 VAL A CA 1
ATOM 1284 C C . VAL A 1 157 ? 5.214 6.088 -13.128 1.00 75.81 157 VAL A C 1
ATOM 1286 O O . VAL A 1 157 ? 5.507 6.063 -11.940 1.00 75.81 157 VAL A O 1
ATOM 1289 N N . SER A 1 158 ? 6.058 6.547 -14.045 1.00 77.88 158 SER A N 1
ATOM 1290 C CA . SER A 1 158 ? 7.372 7.123 -13.712 1.00 77.88 158 SER A CA 1
ATOM 1291 C C . SER A 1 158 ? 7.710 8.296 -14.638 1.00 77.88 158 SER A C 1
ATOM 1293 O O . SER A 1 158 ? 6.880 8.736 -15.430 1.00 77.88 158 SER A O 1
ATOM 1295 N N . ASP A 1 159 ? 8.900 8.871 -14.508 1.00 73.25 159 ASP A N 1
ATOM 1296 C CA . ASP A 1 159 ? 9.456 9.839 -15.466 1.00 73.25 159 ASP A CA 1
ATOM 1297 C C . ASP A 1 159 ? 9.958 9.196 -16.775 1.00 73.25 159 ASP A C 1
ATOM 1299 O O . ASP A 1 159 ? 10.405 9.919 -17.660 1.00 73.25 159 ASP A O 1
ATOM 1303 N N . MET A 1 160 ? 9.814 7.872 -16.921 1.00 72.75 160 MET A N 1
ATOM 1304 C CA . MET A 1 160 ? 10.225 7.090 -18.092 1.00 72.75 160 MET A CA 1
ATOM 1305 C C . MET A 1 160 ? 11.714 7.230 -18.439 1.00 72.75 160 MET A C 1
ATOM 1307 O O . MET A 1 160 ? 12.080 7.201 -19.613 1.00 72.75 160 MET A O 1
ATOM 1311 N N . ALA A 1 161 ? 12.583 7.369 -17.431 1.00 80.12 161 ALA A N 1
ATOM 1312 C CA . ALA A 1 161 ? 14.020 7.251 -17.654 1.00 80.12 161 ALA A CA 1
ATOM 1313 C C . ALA A 1 161 ? 14.351 5.914 -18.362 1.00 80.12 161 ALA A C 1
ATOM 1315 O O . ALA A 1 161 ? 13.732 4.898 -18.024 1.00 80.12 161 ALA A O 1
ATOM 1316 N N . PRO A 1 162 ? 15.316 5.875 -19.306 1.00 83.00 162 PRO A N 1
ATOM 1317 C CA . PRO A 1 162 ? 15.662 4.652 -20.038 1.00 83.00 162 PRO A CA 1
ATOM 1318 C C . PRO A 1 162 ? 15.960 3.460 -19.125 1.00 83.00 162 PRO A C 1
ATOM 1320 O O . PRO A 1 162 ? 15.465 2.365 -19.362 1.00 83.00 162 PRO A O 1
ATOM 1323 N N . SER A 1 163 ? 16.663 3.700 -18.019 1.00 81.00 163 SER A N 1
ATOM 1324 C CA . SER A 1 163 ? 16.989 2.686 -17.013 1.00 81.00 163 SER A CA 1
ATOM 1325 C C . SER A 1 163 ? 15.757 2.064 -16.342 1.00 81.00 163 SER A C 1
ATOM 1327 O O . SER A 1 163 ? 15.728 0.867 -16.054 1.00 81.00 163 SER A O 1
ATOM 1329 N N . ILE A 1 164 ? 14.689 2.848 -16.157 1.00 80.44 164 ILE A N 1
ATOM 1330 C CA . ILE A 1 164 ? 13.400 2.372 -15.636 1.00 80.44 164 ILE A CA 1
ATOM 1331 C C . ILE A 1 164 ? 12.651 1.568 -16.697 1.00 80.44 164 ILE A C 1
ATOM 1333 O O . ILE A 1 164 ? 12.050 0.547 -16.367 1.00 80.44 164 ILE A O 1
ATOM 1337 N N . ALA A 1 165 ? 12.658 2.031 -17.950 1.00 83.69 165 ALA A N 1
ATOM 1338 C CA . ALA A 1 165 ? 12.004 1.334 -19.053 1.00 83.69 165 ALA A CA 1
ATOM 1339 C C . ALA A 1 165 ? 12.626 -0.054 -19.264 1.00 83.69 165 ALA A C 1
ATOM 1341 O O . ALA A 1 165 ? 11.903 -1.049 -19.241 1.00 83.69 165 ALA A O 1
ATOM 1342 N N . SER A 1 166 ? 13.959 -0.128 -19.325 1.00 87.62 166 SER A N 1
ATOM 1343 C CA . SER A 1 166 ? 14.702 -1.385 -19.445 1.00 87.62 166 SER A CA 1
ATOM 1344 C C . SER A 1 166 ? 14.381 -2.350 -18.300 1.00 87.62 166 SER A C 1
ATOM 1346 O O . SER A 1 166 ? 14.041 -3.506 -18.535 1.00 87.62 166 SER A O 1
ATOM 1348 N N . ALA A 1 167 ? 14.410 -1.884 -17.048 1.00 85.25 167 ALA A N 1
ATOM 1349 C CA . ALA A 1 167 ? 14.103 -2.734 -15.897 1.00 85.25 167 ALA A CA 1
ATOM 1350 C C . ALA A 1 167 ? 12.632 -3.198 -15.862 1.00 85.25 167 ALA A C 1
ATOM 1352 O O . ALA A 1 167 ? 12.345 -4.342 -15.496 1.00 85.25 167 ALA A O 1
ATOM 1353 N N . LYS A 1 168 ? 11.689 -2.337 -16.276 1.00 86.06 168 LYS A N 1
ATOM 1354 C CA . LYS A 1 168 ? 10.270 -2.692 -16.429 1.00 86.06 168 LYS A CA 1
ATOM 1355 C C . LYS A 1 168 ? 10.105 -3.803 -17.457 1.00 86.06 168 LYS A C 1
ATOM 1357 O O . LYS A 1 168 ? 9.369 -4.745 -17.186 1.00 86.06 168 LYS A O 1
ATOM 1362 N N . GLU A 1 169 ? 10.746 -3.704 -18.618 1.00 89.69 169 GLU A N 1
ATOM 1363 C CA . GLU A 1 169 ? 10.629 -4.706 -19.687 1.00 89.69 169 GLU A CA 1
ATOM 1364 C C . GLU A 1 169 ? 11.142 -6.085 -19.265 1.00 89.69 169 GLU A C 1
ATOM 1366 O O . GLU A 1 169 ? 10.619 -7.090 -19.731 1.00 89.69 169 GLU A O 1
ATOM 1371 N N . VAL A 1 170 ? 12.085 -6.156 -18.325 1.00 90.62 170 VAL A N 1
ATOM 1372 C CA . VAL A 1 170 ? 12.556 -7.440 -17.785 1.00 90.62 170 VAL A CA 1
ATOM 1373 C C . VAL A 1 170 ? 11.544 -8.075 -16.821 1.00 90.62 170 VAL A C 1
ATOM 1375 O O . VAL A 1 170 ? 11.364 -9.291 -16.833 1.00 90.62 170 VAL A O 1
ATOM 1378 N N . HIS A 1 171 ? 10.880 -7.279 -15.977 1.00 86.50 171 HIS A N 1
ATOM 1379 C CA . HIS A 1 171 ? 10.135 -7.800 -14.818 1.00 86.50 171 HIS A CA 1
ATOM 1380 C C . HIS A 1 171 ? 8.609 -7.619 -14.869 1.00 86.50 171 HIS A C 1
ATOM 1382 O O . HIS A 1 171 ? 7.893 -8.309 -14.146 1.00 86.50 171 HIS A O 1
ATOM 1388 N N . TYR A 1 172 ? 8.101 -6.694 -15.682 1.00 83.50 172 TYR A N 1
ATOM 1389 C CA . TYR A 1 172 ? 6.695 -6.276 -15.719 1.00 83.50 172 TYR A CA 1
ATOM 1390 C C . TYR A 1 172 ? 6.209 -6.114 -17.162 1.00 83.50 172 TYR A C 1
ATOM 1392 O O . TYR A 1 172 ? 5.951 -5.008 -17.643 1.00 83.50 172 TYR A O 1
ATOM 1400 N N . LEU A 1 173 ? 6.089 -7.225 -17.880 1.00 87.56 173 LEU A N 1
ATOM 1401 C CA . LEU A 1 173 ? 5.709 -7.255 -19.293 1.00 87.56 173 LEU A CA 1
ATOM 1402 C C . LEU A 1 173 ? 4.252 -6.829 -19.515 1.00 87.56 173 LEU A C 1
ATOM 1404 O O . LEU A 1 173 ? 3.971 -6.062 -20.435 1.00 87.56 173 LEU A O 1
ATOM 1408 N N . LEU A 1 174 ? 3.340 -7.273 -18.649 1.00 82.69 174 LEU A N 1
ATOM 1409 C CA . LEU A 1 174 ? 1.894 -7.069 -18.785 1.00 82.69 174 LEU A CA 1
ATOM 1410 C C . LEU A 1 174 ? 1.429 -5.713 -18.253 1.00 82.69 174 LEU A C 1
ATOM 1412 O O . LEU A 1 174 ? 0.396 -5.186 -18.668 1.00 82.69 174 LEU A O 1
ATOM 1416 N N . THR A 1 175 ? 2.181 -5.149 -17.316 1.00 79.62 175 THR A N 1
ATOM 1417 C CA . THR A 1 175 ? 1.853 -3.880 -16.673 1.00 79.62 175 THR A CA 1
ATOM 1418 C C . THR A 1 175 ? 1.949 -2.710 -17.646 1.00 79.62 175 THR A C 1
ATOM 1420 O O . THR A 1 175 ? 2.949 -2.522 -18.348 1.00 79.62 175 THR A O 1
ATOM 1423 N N . HIS A 1 176 ? 0.931 -1.848 -17.615 1.00 80.88 176 HIS A N 1
ATOM 1424 C CA . HIS A 1 176 ? 0.961 -0.577 -18.331 1.00 80.88 176 HIS A CA 1
ATOM 1425 C C . HIS A 1 176 ? 1.966 0.388 -17.686 1.00 80.88 176 HIS A C 1
ATOM 1427 O O . HIS A 1 176 ? 1.954 0.581 -16.466 1.00 80.88 176 HIS A O 1
ATOM 1433 N N . HIS A 1 177 ? 2.772 1.065 -18.506 1.00 81.94 177 HIS A N 1
ATOM 1434 C CA . HIS A 1 177 ? 3.697 2.110 -18.067 1.00 81.94 177 HIS A CA 1
ATOM 1435 C C . HIS A 1 177 ? 3.214 3.482 -18.542 1.00 81.94 177 HIS A C 1
ATOM 1437 O O . HIS A 1 177 ? 3.061 3.722 -19.733 1.00 81.94 177 HIS A O 1
ATOM 1443 N N . GLY A 1 178 ? 2.912 4.372 -17.599 1.00 77.00 178 GLY A N 1
ATOM 1444 C CA . GLY A 1 178 ? 2.468 5.736 -17.864 1.00 77.00 178 GLY A CA 1
ATOM 1445 C C . GLY A 1 178 ? 3.498 6.790 -17.468 1.00 77.00 178 GLY A C 1
ATOM 1446 O O . GLY A 1 178 ? 4.290 6.616 -16.540 1.00 77.00 178 GLY A O 1
ATOM 1447 N N . SER A 1 179 ? 3.426 7.942 -18.122 1.00 75.19 179 SER A N 1
ATOM 1448 C CA . SER A 1 179 ? 4.223 9.112 -17.760 1.00 75.19 179 SER A CA 1
ATOM 1449 C C . SER A 1 179 ? 3.650 9.820 -16.533 1.00 75.19 179 SER A C 1
ATOM 1451 O O . SER A 1 179 ? 2.449 10.078 -16.428 1.00 75.19 179 SER A O 1
ATOM 1453 N N . CYS A 1 180 ? 4.515 10.213 -15.606 1.00 75.44 180 CYS A N 1
ATOM 1454 C CA . CYS A 1 180 ? 4.131 10.999 -14.443 1.00 75.44 180 CYS A CA 1
ATOM 1455 C C . CYS A 1 180 ? 3.770 12.436 -14.846 1.00 75.44 180 CYS A C 1
ATOM 1457 O O . CYS A 1 180 ? 4.646 13.236 -15.182 1.00 75.44 180 CYS A O 1
ATOM 1459 N N . LEU A 1 181 ? 2.488 12.799 -14.720 1.00 72.31 181 LEU A N 1
ATOM 1460 C CA . LEU A 1 181 ? 1.997 14.148 -15.028 1.00 72.31 181 LEU A CA 1
ATOM 1461 C C . LEU A 1 181 ? 2.729 15.241 -14.235 1.00 72.31 181 LEU A C 1
ATOM 1463 O O . LEU A 1 181 ? 3.028 16.294 -14.786 1.00 72.31 181 LEU A O 1
ATOM 1467 N N . LEU A 1 182 ? 3.085 14.987 -12.970 1.00 70.94 182 LEU A N 1
ATOM 1468 C CA . LEU A 1 182 ? 3.862 15.948 -12.176 1.00 70.94 182 LEU A CA 1
ATOM 1469 C C . LEU A 1 182 ? 5.269 16.173 -12.749 1.00 70.94 182 LEU A C 1
ATOM 1471 O O . LEU A 1 182 ? 5.780 17.288 -12.673 1.00 70.94 182 LEU A O 1
ATOM 1475 N N . HIS A 1 183 ? 5.903 15.143 -13.319 1.00 67.06 183 HIS A N 1
ATOM 1476 C CA . HIS A 1 183 ? 7.212 15.285 -13.963 1.00 67.06 183 HIS A CA 1
ATOM 1477 C C . HIS A 1 183 ? 7.090 16.0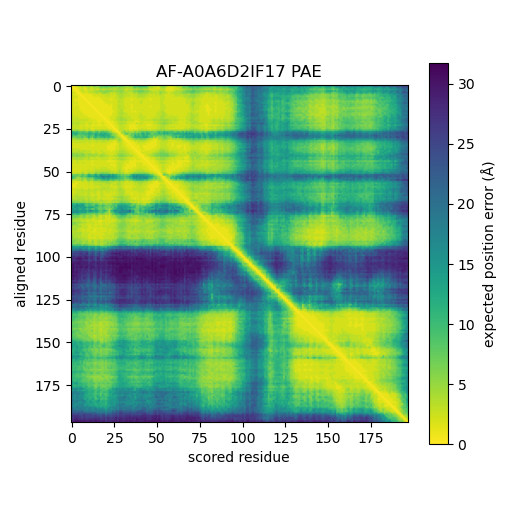16 -15.295 1.00 67.06 183 HIS A C 1
ATOM 1479 O O . HIS A 1 183 ? 7.862 16.941 -15.539 1.00 67.06 183 HIS A O 1
ATOM 1485 N N . ILE A 1 184 ? 6.066 15.695 -16.091 1.00 73.50 184 ILE A N 1
ATOM 1486 C CA . ILE A 1 184 ? 5.742 16.446 -17.310 1.00 73.50 184 ILE A CA 1
ATOM 1487 C C . ILE A 1 184 ? 5.532 17.924 -16.970 1.00 73.50 184 ILE A C 1
ATOM 1489 O O . ILE A 1 184 ? 6.170 18.785 -17.568 1.00 73.50 184 ILE A O 1
ATOM 1493 N N . GLN A 1 185 ? 4.710 18.229 -15.964 1.00 76.31 185 GLN A N 1
ATOM 1494 C CA . GLN A 1 185 ? 4.423 19.600 -15.550 1.00 76.31 185 GLN A CA 1
ATOM 1495 C C . GLN A 1 185 ? 5.684 20.334 -15.079 1.00 76.31 185 GLN A C 1
ATOM 1497 O O . GLN A 1 185 ? 5.913 21.472 -15.480 1.00 76.31 185 GLN A O 1
ATOM 1502 N N . ARG A 1 186 ? 6.534 19.697 -14.263 1.00 75.50 186 ARG A N 1
ATOM 1503 C CA . ARG A 1 186 ? 7.815 20.281 -13.827 1.00 75.50 186 ARG A CA 1
ATOM 1504 C C . ARG A 1 186 ? 8.740 20.562 -15.008 1.00 75.50 186 ARG A C 1
ATOM 1506 O O . ARG A 1 186 ? 9.318 21.642 -15.071 1.00 75.50 186 ARG A O 1
ATOM 1513 N N . HIS A 1 187 ? 8.850 19.626 -15.944 1.00 74.75 187 HIS A N 1
ATOM 1514 C CA . HIS A 1 187 ? 9.698 19.760 -17.123 1.00 74.75 187 HIS A CA 1
ATOM 1515 C C . HIS A 1 187 ? 9.203 20.866 -18.070 1.00 74.75 187 HIS A C 1
ATOM 1517 O O . HIS A 1 187 ? 9.994 21.692 -18.524 1.00 74.75 187 HIS A O 1
ATOM 1523 N N . VAL A 1 188 ? 7.888 20.944 -18.302 1.00 76.88 188 VAL A N 1
ATOM 1524 C CA . VAL A 1 188 ? 7.244 22.043 -19.040 1.00 76.88 188 VAL A CA 1
ATOM 1525 C C . VAL A 1 188 ? 7.520 23.370 -18.333 1.00 76.88 188 VAL A C 1
ATOM 1527 O O . VAL A 1 188 ? 8.056 24.291 -18.945 1.00 76.88 188 VAL A O 1
ATOM 1530 N N . ASN A 1 189 ? 7.262 23.460 -17.028 1.00 77.75 189 ASN A N 1
ATOM 1531 C CA . ASN A 1 189 ? 7.490 24.687 -16.270 1.00 77.75 189 ASN A CA 1
ATOM 1532 C C . ASN A 1 189 ? 8.948 25.147 -16.356 1.00 77.75 189 ASN A C 1
ATOM 1534 O O . ASN A 1 189 ? 9.178 26.321 -16.624 1.00 77.75 189 ASN A O 1
ATOM 1538 N N . GLN A 1 190 ? 9.929 24.251 -16.213 1.00 73.69 190 GLN A N 1
ATOM 1539 C CA . GLN A 1 190 ? 11.352 24.586 -16.352 1.00 73.69 190 GLN A CA 1
ATOM 1540 C C . GLN A 1 190 ? 11.713 25.096 -17.755 1.00 73.69 190 GLN A C 1
ATOM 1542 O O . GLN A 1 190 ? 12.494 26.039 -17.879 1.00 73.69 190 GLN A O 1
ATOM 1547 N N . LYS A 1 191 ? 11.144 24.505 -18.813 1.00 73.50 191 LYS A N 1
ATOM 1548 C CA . LYS A 1 191 ? 11.396 24.925 -20.201 1.00 73.50 191 LYS A CA 1
ATOM 1549 C C . LYS A 1 191 ? 10.775 26.279 -20.542 1.00 73.50 191 LYS A C 1
ATOM 1551 O O . LYS A 1 191 ? 11.383 27.044 -21.284 1.00 73.50 191 LYS A O 1
ATOM 1556 N N . PHE A 1 192 ? 9.590 26.583 -20.014 1.00 69.88 192 PHE A N 1
ATOM 1557 C CA . PHE A 1 192 ? 8.836 27.786 -20.390 1.00 69.88 192 PHE A CA 1
ATOM 1558 C C . PHE A 1 192 ? 8.967 28.959 -19.406 1.00 69.88 192 PHE A C 1
ATOM 1560 O O . PHE A 1 192 ? 8.655 30.084 -19.782 1.00 69.88 192 PHE A O 1
ATOM 1567 N N . THR A 1 193 ? 9.490 28.754 -18.192 1.00 58.62 193 THR A N 1
ATOM 1568 C CA . THR A 1 193 ? 9.901 29.868 -17.308 1.00 58.62 193 THR A CA 1
ATOM 1569 C C . THR A 1 193 ? 11.271 30.434 -17.674 1.00 58.62 193 THR A C 1
ATOM 1571 O O . THR A 1 193 ? 11.455 31.643 -17.595 1.00 58.62 193 THR A O 1
ATOM 1574 N N . LYS A 1 194 ? 12.199 29.610 -18.182 1.00 54.12 194 LYS A N 1
ATOM 1575 C CA . LYS A 1 194 ? 13.517 30.064 -18.671 1.00 54.12 194 LYS A CA 1
ATOM 1576 C C . LYS A 1 194 ? 13.481 30.871 -19.978 1.00 54.12 194 LYS A C 1
ATOM 1578 O O . LYS A 1 194 ? 14.493 31.442 -20.344 1.00 54.12 194 LYS A O 1
ATOM 1583 N N . ARG A 1 195 ? 12.347 30.911 -20.688 1.00 52.12 195 ARG A N 1
ATOM 1584 C CA . ARG A 1 195 ? 12.167 31.687 -21.936 1.00 52.12 195 ARG A CA 1
ATOM 1585 C C . ARG A 1 195 ? 11.584 33.092 -21.716 1.00 52.12 195 ARG A C 1
ATOM 1587 O O . ARG A 1 195 ? 11.277 33.771 -22.687 1.00 52.12 195 ARG A O 1
ATOM 1594 N N . ARG A 1 196 ? 11.350 33.490 -20.461 1.00 49.00 196 ARG A N 1
ATOM 1595 C CA . ARG A 1 196 ? 10.758 34.787 -20.078 1.00 49.00 196 ARG A CA 1
ATOM 1596 C C . ARG A 1 196 ? 11.755 35.743 -19.398 1.00 49.00 196 ARG A C 1
ATOM 1598 O O . ARG A 1 196 ? 11.322 36.736 -18.823 1.00 49.00 196 ARG A O 1
ATOM 1605 N N . GLN A 1 197 ? 13.049 35.442 -19.459 1.00 39.22 197 GLN A N 1
ATOM 1606 C CA . GLN A 1 197 ? 14.163 36.336 -19.123 1.00 39.22 197 GLN A CA 1
ATOM 1607 C C . GLN A 1 197 ? 15.074 36.424 -20.342 1.00 39.22 197 GLN A C 1
ATOM 1609 O O . GLN A 1 197 ? 15.655 37.508 -20.536 1.00 39.22 197 GLN A O 1
#

Nearest PDB structures (foldseek):
  4lmg-assembly1_A  TM=6.306E-01  e=9.402E-03  Saccharomyces cerevisiae S288C
  6y2r-assembly1_A  TM=4.628E-01  e=7.953E-02  Escherichia coli K-12
  6y2s-assembly1_B  TM=3.779E-01  e=5.572E-02  Escherichia coli K-12
  6y2r-assembly1_B  TM=3.739E-01  e=7.953E-02  Escherichia coli K-12
  3cvs-assembly1_B  TM=4.462E-01  e=1.371E+00  unclassified

Mean predicted aligned error: 11.65 Å